Protein AF-0000000081333573 (afdb_homodimer)

Structure (mmCIF, N/CA/C/O backbone):
data_AF-0000000081333573-model_v1
#
loop_
_entity.id
_entity.type
_entity.pdbx_description
1 polymer 'TetR/AcrR family transcriptional regulator'
#
loop_
_atom_site.group_PDB
_atom_site.id
_atom_site.type_symbol
_atom_site.label_atom_id
_atom_site.label_alt_id
_atom_site.label_comp_id
_atom_site.label_asym_id
_atom_site.label_entity_id
_atom_site.label_seq_id
_atom_site.pdbx_PDB_ins_code
_atom_site.Cartn_x
_atom_site.Cartn_y
_atom_site.Cartn_z
_atom_site.occupancy
_atom_site.B_iso_or_equiv
_atom_site.auth_seq_id
_atom_site.auth_comp_id
_atom_site.auth_asym_id
_atom_site.auth_atom_id
_atom_site.pdbx_PDB_model_num
ATOM 1 N N . MET A 1 1 ? -23.359 -18.484 -0.026 1 81.81 1 MET A N 1
ATOM 2 C CA . MET A 1 1 ? -22.578 -17.906 -1.121 1 81.81 1 MET A CA 1
ATOM 3 C C . MET A 1 1 ? -21.797 -16.688 -0.644 1 81.81 1 MET A C 1
ATOM 5 O O . MET A 1 1 ? -20.609 -16.562 -0.947 1 81.81 1 MET A O 1
ATOM 9 N N . ASP A 1 2 ? -22.328 -15.938 0.287 1 87.88 2 ASP A N 1
ATOM 10 C CA . ASP A 1 2 ? -21.641 -14.758 0.802 1 87.88 2 ASP A CA 1
ATOM 11 C C . ASP A 1 2 ? -20.438 -15.156 1.664 1 87.88 2 ASP A C 1
ATOM 13 O O . ASP A 1 2 ? -19.344 -14.648 1.469 1 87.88 2 ASP A O 1
ATOM 17 N N . GLU A 1 3 ? -20.625 -16.031 2.508 1 90.38 3 GLU A N 1
ATOM 18 C CA . GLU A 1 3 ? -19.547 -16.5 3.381 1 90.38 3 GLU A CA 1
ATOM 19 C C . GLU A 1 3 ? -18.422 -17.109 2.574 1 90.38 3 GLU A C 1
ATOM 21 O O . GLU A 1 3 ? -17.234 -16.953 2.91 1 90.38 3 GLU A O 1
ATOM 26 N N . PHE A 1 4 ? -18.844 -17.859 1.562 1 92.88 4 PHE A N 1
ATOM 27 C CA . PHE A 1 4 ? -17.875 -18.453 0.667 1 92.88 4 PHE A CA 1
ATOM 28 C C . PHE A 1 4 ? -16.984 -17.391 0.033 1 92.88 4 PHE A C 1
ATOM 30 O O . PHE A 1 4 ? -15.75 -17.5 0.07 1 92.88 4 PHE A O 1
ATOM 37 N N . LEU A 1 5 ? -17.609 -16.391 -0.495 1 94.69 5 LEU A N 1
ATOM 38 C CA . LEU A 1 5 ? -16.859 -15.344 -1.195 1 94.69 5 LEU A CA 1
ATOM 39 C C . LEU A 1 5 ? -15.969 -14.57 -0.23 1 94.69 5 LEU A C 1
ATOM 41 O O . LEU A 1 5 ? -14.875 -14.148 -0.594 1 94.69 5 LEU A O 1
ATOM 45 N N . ASP A 1 6 ? -16.469 -14.422 1.024 1 93.94 6 ASP A N 1
ATOM 46 C CA . ASP A 1 6 ? -15.648 -13.758 2.041 1 93.94 6 ASP A CA 1
ATOM 47 C C . ASP A 1 6 ? -14.391 -14.57 2.348 1 93.94 6 ASP A C 1
ATOM 49 O O . ASP A 1 6 ? -13.297 -14.008 2.457 1 93.94 6 ASP A O 1
ATOM 53 N N . ASN A 1 7 ? -14.555 -15.797 2.443 1 93.94 7 ASN A N 1
ATOM 54 C CA . ASN A 1 7 ? -13.422 -16.672 2.729 1 93.94 7 ASN A CA 1
ATOM 55 C C . ASN A 1 7 ? -12.484 -16.781 1.53 1 93.94 7 ASN A C 1
ATOM 57 O O . ASN A 1 7 ? -11.266 -16.875 1.697 1 93.94 7 ASN A O 1
ATOM 61 N N . ALA A 1 8 ? -13.086 -16.844 0.354 1 95.31 8 ALA A N 1
ATOM 62 C CA . ALA A 1 8 ? -12.266 -16.844 -0.854 1 95.31 8 ALA A CA 1
ATOM 63 C C . ALA A 1 8 ? -11.414 -15.578 -0.951 1 95.31 8 ALA A C 1
ATOM 65 O O . ALA A 1 8 ? -10.242 -15.641 -1.316 1 95.31 8 ALA A O 1
ATOM 66 N N . ALA A 1 9 ? -12.031 -14.461 -0.582 1 95.19 9 ALA A N 1
ATOM 67 C CA . ALA A 1 9 ? -11.32 -13.188 -0.615 1 95.19 9 ALA A CA 1
ATOM 68 C C . ALA A 1 9 ? -10.102 -13.211 0.311 1 95.19 9 ALA A C 1
ATOM 70 O O . ALA A 1 9 ? -9.016 -12.758 -0.065 1 95.19 9 ALA A O 1
ATOM 71 N N . LYS A 1 10 ? -10.281 -13.734 1.468 1 94.06 10 LYS A N 1
ATOM 72 C CA . LYS A 1 10 ? -9.18 -13.836 2.428 1 94.06 10 LYS A CA 1
ATOM 73 C C . LYS A 1 10 ? -8.039 -14.68 1.864 1 94.06 10 LYS A C 1
ATOM 75 O O . LYS A 1 10 ? -6.867 -14.312 2.008 1 94.06 10 LYS A O 1
ATOM 80 N N . LEU A 1 11 ? -8.445 -15.742 1.238 1 94.38 11 LEU A N 1
ATOM 81 C CA . LEU A 1 11 ? -7.449 -16.641 0.66 1 94.38 11 LEU A CA 1
ATOM 82 C C . LEU A 1 11 ? -6.684 -15.945 -0.464 1 94.38 11 LEU A C 1
ATOM 84 O O . LEU A 1 11 ? -5.457 -16.047 -0.536 1 94.38 11 LEU A O 1
ATOM 88 N N . PHE A 1 12 ? -7.398 -15.266 -1.353 1 95.06 12 PHE A N 1
ATOM 89 C CA . PHE A 1 12 ? -6.766 -14.531 -2.441 1 95.06 12 PHE A CA 1
ATOM 90 C C . PHE A 1 12 ? -5.859 -13.43 -1.9 1 95.06 12 PHE A C 1
ATOM 92 O O . PHE A 1 12 ? -4.801 -13.156 -2.471 1 95.06 12 PHE A O 1
ATOM 99 N N . CYS A 1 13 ? -6.211 -12.805 -0.812 1 93.75 13 CYS A N 1
ATOM 100 C CA . CYS A 1 13 ? -5.395 -11.758 -0.205 1 93.75 13 CYS A CA 1
ATOM 101 C C . CYS A 1 13 ? -4.117 -12.336 0.39 1 93.75 13 CYS A C 1
ATOM 103 O O . CYS A 1 13 ? -3.076 -11.672 0.405 1 93.75 13 CYS A O 1
ATOM 105 N N . GLN A 1 14 ? -4.203 -13.523 0.824 1 90.38 14 GLN A N 1
ATOM 106 C CA . GLN A 1 14 ? -3.07 -14.164 1.486 1 90.38 14 GLN A CA 1
ATOM 107 C C . GLN A 1 14 ? -2.082 -14.719 0.467 1 90.38 14 GLN A C 1
ATOM 109 O O . GLN A 1 14 ? -0.867 -14.586 0.635 1 90.38 14 GLN A O 1
ATOM 114 N N . ARG A 1 15 ? -2.627 -15.234 -0.642 1 90.25 15 ARG A N 1
ATOM 115 C CA . ARG A 1 15 ? -1.761 -16.031 -1.507 1 90.25 15 ARG A CA 1
ATOM 116 C C . ARG A 1 15 ? -1.644 -15.398 -2.891 1 90.25 15 ARG A C 1
ATOM 118 O O . ARG A 1 15 ? -0.786 -15.789 -3.686 1 90.25 15 ARG A O 1
ATOM 125 N N . GLY A 1 16 ? -2.461 -14.414 -3.107 1 90.88 16 GLY A N 1
ATOM 126 C CA . GLY A 1 16 ? -2.521 -13.867 -4.453 1 90.88 16 GLY A CA 1
ATOM 127 C C . GLY A 1 16 ? -3.354 -14.711 -5.402 1 90.88 16 GLY A C 1
ATOM 128 O O . GLY A 1 16 ? -3.709 -15.844 -5.086 1 90.88 16 GLY A O 1
ATOM 129 N N . PHE A 1 17 ? -3.65 -14.188 -6.555 1 92.31 17 PHE A N 1
ATOM 130 C CA . PHE A 1 17 ? -4.477 -14.859 -7.555 1 92.31 17 PHE A CA 1
ATOM 131 C C . PHE A 1 17 ? -3.789 -16.109 -8.07 1 92.31 17 PHE A C 1
ATOM 133 O O . PHE A 1 17 ? -4.383 -17.188 -8.07 1 92.31 17 PHE A O 1
ATOM 140 N N . HIS A 1 18 ? -2.586 -16 -8.453 1 89.44 18 HIS A N 1
ATOM 141 C CA . HIS A 1 18 ? -1.873 -17.109 -9.078 1 89.44 18 HIS A CA 1
ATOM 142 C C . HIS A 1 18 ? -1.427 -18.141 -8.039 1 89.44 18 HIS A C 1
ATOM 144 O O . HIS A 1 18 ? -1.202 -19.297 -8.367 1 89.44 18 HIS A O 1
ATOM 150 N N . GLY A 1 19 ? -1.322 -17.688 -6.805 1 90.38 19 GLY A N 1
ATOM 151 C CA . GLY A 1 19 ? -0.912 -18.594 -5.738 1 90.38 19 GLY A CA 1
ATOM 152 C C . GLY A 1 19 ? -2.062 -19.391 -5.152 1 90.38 19 GLY A C 1
ATOM 153 O O . GLY A 1 19 ? -1.87 -20.172 -4.223 1 90.38 19 GLY A O 1
ATOM 154 N N . THR A 1 20 ? -3.199 -19.156 -5.699 1 93.44 20 THR A N 1
ATOM 155 C CA . THR A 1 20 ? -4.402 -19.828 -5.219 1 93.44 20 THR A CA 1
ATOM 156 C C . THR A 1 20 ? -4.984 -20.734 -6.305 1 93.44 20 THR A C 1
ATOM 158 O O . THR A 1 20 ? -5.141 -20.312 -7.453 1 93.44 20 THR A O 1
ATOM 161 N N . SER A 1 21 ? -5.254 -21.984 -5.934 1 92.94 21 SER A N 1
ATOM 162 C CA . SER A 1 21 ? -5.898 -22.906 -6.859 1 92.94 21 SER A CA 1
ATOM 163 C C . SER A 1 21 ? -7.352 -23.156 -6.469 1 92.94 21 SER A C 1
ATOM 165 O O . SER A 1 21 ? -7.781 -22.781 -5.379 1 92.94 21 SER A O 1
ATOM 167 N N . ILE A 1 22 ? -8.031 -23.766 -7.418 1 91.88 22 ILE A N 1
ATOM 168 C CA . ILE A 1 22 ? -9.422 -24.141 -7.156 1 91.88 22 ILE A CA 1
ATOM 169 C C . ILE A 1 22 ? -9.492 -25.109 -5.984 1 91.88 22 ILE A C 1
ATOM 171 O O . ILE A 1 22 ? -10.438 -25.078 -5.191 1 91.88 22 ILE A O 1
ATOM 175 N N . VAL A 1 23 ? -8.523 -26 -5.906 1 93.19 23 VAL A N 1
ATOM 176 C CA . VAL A 1 23 ? -8.461 -26.953 -4.812 1 93.19 23 VAL A CA 1
ATOM 177 C C . VAL A 1 23 ? -8.227 -26.234 -3.492 1 93.19 23 VAL A C 1
ATOM 179 O O . VAL A 1 23 ? -8.844 -26.547 -2.477 1 93.19 23 VAL A O 1
ATOM 182 N N . ASP A 1 24 ? -7.355 -25.219 -3.49 1 93.25 24 ASP A N 1
ATOM 183 C CA . ASP A 1 24 ? -7.121 -24.406 -2.309 1 93.25 24 ASP A CA 1
ATOM 184 C C . ASP A 1 24 ? -8.414 -23.734 -1.837 1 93.25 24 ASP A C 1
ATOM 186 O O . ASP A 1 24 ? -8.68 -23.672 -0.635 1 93.25 24 ASP A O 1
ATOM 190 N N . ILE A 1 25 ? -9.133 -23.141 -2.824 1 93.94 25 ILE A N 1
ATOM 191 C CA . ILE A 1 25 ? -10.391 -22.453 -2.518 1 93.94 25 ILE A CA 1
ATOM 192 C C . ILE A 1 25 ? -11.375 -23.453 -1.898 1 93.94 25 ILE A C 1
ATOM 194 O O . ILE A 1 25 ? -12.016 -23.156 -0.888 1 93.94 25 ILE A O 1
ATOM 198 N N . SER A 1 26 ? -11.422 -24.594 -2.506 1 93.75 26 SER A N 1
ATOM 199 C CA . SER A 1 26 ? -12.305 -25.641 -1.998 1 93.75 26 SER A CA 1
ATOM 200 C C . SER A 1 26 ? -11.969 -25.984 -0.551 1 93.75 26 SER A C 1
ATOM 202 O O . SER A 1 26 ? -12.852 -26.016 0.307 1 93.75 26 SER A O 1
ATOM 204 N N . ASP A 1 27 ? -10.758 -26.219 -0.248 1 91.62 27 ASP A N 1
ATOM 205 C CA . ASP A 1 27 ? -10.289 -26.625 1.075 1 91.62 27 ASP A CA 1
ATOM 206 C C . ASP A 1 27 ? -10.562 -25.531 2.107 1 91.62 27 ASP A C 1
ATOM 208 O O . ASP A 1 27 ? -10.914 -25.828 3.25 1 91.62 27 ASP A O 1
ATOM 212 N N . ALA A 1 28 ? -10.469 -24.312 1.597 1 88.25 28 ALA A N 1
ATOM 213 C CA . ALA A 1 28 ? -10.57 -23.188 2.521 1 88.25 28 ALA A CA 1
ATOM 214 C C . ALA A 1 28 ? -12.023 -22.781 2.754 1 88.25 28 ALA A C 1
ATOM 216 O O . ALA A 1 28 ? -12.336 -22.062 3.699 1 88.25 28 ALA A O 1
ATOM 217 N N . THR A 1 29 ? -12.953 -23.156 1.866 1 87.44 29 THR A N 1
ATOM 218 C CA . THR A 1 29 ? -14.32 -22.641 1.928 1 87.44 29 THR A CA 1
ATOM 219 C C . T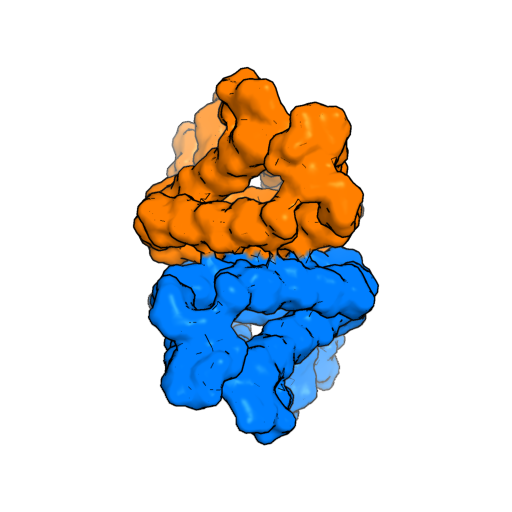HR A 1 29 ? -15.305 -23.766 2.225 1 87.44 29 THR A C 1
ATOM 221 O O . THR A 1 29 ? -16.516 -23.531 2.293 1 87.44 29 THR A O 1
ATOM 224 N N . ASN A 1 30 ? -14.875 -24.953 2.311 1 85.56 30 ASN A N 1
ATOM 225 C CA . ASN A 1 30 ? -15.688 -26.125 2.615 1 85.56 30 ASN A CA 1
ATOM 226 C C . ASN A 1 30 ? -16.703 -26.406 1.514 1 85.56 30 ASN A C 1
ATOM 228 O O . ASN A 1 30 ? -17.828 -26.812 1.795 1 85.56 30 ASN A O 1
ATOM 232 N N . LEU A 1 31 ? -16.516 -25.953 0.413 1 87.56 31 LEU A N 1
ATOM 233 C CA . LEU A 1 31 ? -17.25 -26.359 -0.782 1 87.56 31 LEU A CA 1
ATOM 234 C C . LEU A 1 31 ? -16.422 -27.328 -1.616 1 87.56 31 LEU A C 1
ATOM 236 O O . LEU A 1 31 ? -15.203 -27.172 -1.743 1 87.56 31 LEU A O 1
ATOM 240 N N . THR A 1 32 ? -17.109 -28.312 -2.072 1 88.75 32 THR A N 1
ATOM 241 C CA . THR A 1 32 ? -16.406 -29.266 -2.922 1 88.75 32 THR A CA 1
ATOM 242 C C . THR A 1 32 ? -16.047 -28.641 -4.262 1 88.75 32 THR A C 1
ATOM 244 O O . THR A 1 32 ? -16.688 -27.672 -4.691 1 88.75 32 THR A O 1
ATOM 247 N N . CYS A 1 33 ? -15.062 -29.188 -4.918 1 89 33 CYS A N 1
ATOM 248 C CA . CYS A 1 33 ? -14.68 -28.734 -6.254 1 89 33 CYS A CA 1
ATOM 249 C C . CYS A 1 33 ? -15.859 -28.828 -7.215 1 89 33 CYS A C 1
ATOM 251 O O . CYS A 1 33 ? -16.062 -27.938 -8.039 1 89 33 CYS A O 1
ATOM 253 N N . GLY A 1 34 ? -16.609 -29.844 -7.086 1 88.62 34 GLY A N 1
ATOM 254 C CA . GLY A 1 34 ? -17.797 -30.016 -7.918 1 88.62 34 GLY A CA 1
ATOM 255 C C . GLY A 1 34 ? -18.797 -28.891 -7.746 1 88.62 34 GLY A C 1
ATOM 256 O O . GLY A 1 34 ? -19.312 -28.359 -8.734 1 88.62 34 GLY A O 1
ATOM 257 N N . SER A 1 35 ? -19.078 -28.562 -6.547 1 89.5 35 SER A N 1
ATOM 258 C CA . SER A 1 35 ? -20 -27.469 -6.246 1 89.5 35 SER A CA 1
ATOM 259 C C . SER A 1 35 ? -19.469 -26.141 -6.781 1 89.5 35 SER A C 1
ATOM 261 O O . SER A 1 35 ? -20.234 -25.312 -7.262 1 89.5 35 SER A O 1
ATOM 263 N N . LEU A 1 36 ? -18.188 -25.922 -6.707 1 90.38 36 LEU A N 1
ATOM 264 C CA . LEU A 1 36 ? -17.547 -24.703 -7.188 1 90.38 36 LEU A CA 1
ATOM 265 C C . LEU A 1 36 ? -17.703 -24.562 -8.703 1 90.38 36 LEU A C 1
ATOM 267 O O . LEU A 1 36 ? -18.016 -23.484 -9.203 1 90.38 36 LEU A O 1
ATOM 271 N N . TYR A 1 37 ? -17.594 -25.672 -9.367 1 88.88 37 TYR A N 1
ATOM 272 C CA . TYR A 1 37 ? -17.656 -25.641 -10.82 1 88.88 37 TYR A CA 1
ATOM 273 C C . TYR A 1 37 ? -19.094 -25.484 -11.312 1 88.88 37 TYR A C 1
ATOM 275 O O . TYR A 1 37 ? -19.328 -25.047 -12.445 1 88.88 37 TYR A O 1
ATOM 283 N N . LYS A 1 38 ? -19.984 -25.891 -10.484 1 91.81 38 LYS A N 1
ATOM 284 C CA . LYS A 1 38 ? -21.391 -25.641 -10.805 1 91.81 38 LYS A CA 1
ATOM 285 C C . LYS A 1 38 ? -21.734 -24.156 -10.656 1 91.81 38 LYS A C 1
ATOM 287 O O . LYS A 1 38 ? -22.578 -23.641 -11.398 1 91.81 38 LYS A O 1
ATOM 292 N N . ALA A 1 39 ? -21.047 -23.562 -9.773 1 91.44 39 ALA A N 1
ATOM 293 C CA . ALA A 1 39 ? -21.391 -22.188 -9.438 1 91.44 39 ALA A CA 1
ATOM 294 C C . ALA A 1 39 ? -20.531 -21.203 -10.227 1 91.44 39 ALA A C 1
ATOM 296 O O . ALA A 1 39 ? -20.984 -20.094 -10.555 1 91.44 39 ALA A O 1
ATOM 297 N N . PHE A 1 40 ? -19.281 -21.594 -10.516 1 94.31 40 PHE A N 1
ATOM 298 C CA . PHE A 1 40 ? -18.328 -20.703 -11.188 1 94.31 40 PHE A CA 1
ATOM 299 C C . PHE A 1 40 ? -17.656 -21.422 -12.352 1 94.31 40 PHE A C 1
ATOM 301 O O . PHE A 1 40 ? -17.328 -22.594 -12.258 1 94.31 40 PHE A O 1
ATOM 308 N N . LYS A 1 41 ? -17.438 -20.625 -13.312 1 94.31 41 LYS A N 1
ATOM 309 C CA . LYS A 1 41 ? -16.828 -21.188 -14.516 1 94.31 41 LYS A CA 1
ATOM 310 C C . LYS A 1 41 ? -15.359 -21.516 -14.289 1 94.31 41 LYS A C 1
ATOM 312 O O . LYS A 1 41 ? -14.859 -22.531 -14.789 1 94.31 41 LYS A O 1
ATOM 317 N N . ASP A 1 42 ? -14.672 -20.672 -13.617 1 93.38 42 ASP A N 1
ATOM 318 C CA . ASP A 1 42 ? -13.242 -20.828 -13.359 1 93.38 42 ASP A CA 1
ATOM 319 C C . ASP A 1 42 ? -12.812 -20 -12.156 1 93.38 42 ASP A C 1
ATOM 321 O O . ASP A 1 42 ? -13.641 -19.359 -11.5 1 93.38 42 ASP A O 1
ATOM 325 N N . LYS A 1 43 ? -11.586 -20.094 -11.867 1 93.94 43 LYS A N 1
ATOM 326 C CA . LYS A 1 43 ? -11 -19.359 -10.734 1 93.94 43 LYS A CA 1
ATOM 327 C C . LYS A 1 43 ? -11.188 -17.859 -10.898 1 93.94 43 LYS A C 1
ATOM 329 O O . LYS A 1 43 ? -11.406 -17.141 -9.914 1 93.94 43 LYS A O 1
ATOM 334 N N . ARG A 1 44 ? -11.055 -17.406 -12.133 1 95.44 44 ARG A N 1
ATOM 335 C CA . ARG A 1 44 ? -11.203 -15.992 -12.438 1 95.44 44 ARG A CA 1
ATOM 336 C C . ARG A 1 44 ? -12.57 -15.477 -12.008 1 95.44 44 ARG A C 1
ATOM 338 O O . ARG A 1 44 ? -12.68 -14.391 -11.438 1 95.44 44 ARG A O 1
ATOM 345 N N . GLU A 1 45 ? -13.508 -16.141 -12.258 1 96.06 45 GLU A N 1
ATOM 346 C CA . GLU A 1 45 ? -14.859 -15.742 -11.883 1 96.06 45 GLU A CA 1
ATOM 347 C C . GLU A 1 45 ? -15.023 -15.711 -10.367 1 96.06 45 GLU A C 1
ATOM 349 O O . GLU A 1 45 ? -15.734 -14.859 -9.828 1 96.06 45 GLU A O 1
ATOM 354 N N . VAL A 1 46 ? -14.492 -16.75 -9.672 1 95.81 46 VAL A N 1
ATOM 355 C CA . VAL A 1 46 ? -14.508 -16.734 -8.211 1 95.81 46 VAL A CA 1
ATOM 356 C C . VAL A 1 46 ? -13.836 -15.461 -7.699 1 95.81 46 VAL A C 1
ATOM 358 O O . VAL A 1 46 ? -14.367 -14.781 -6.82 1 95.81 46 VAL A O 1
ATOM 361 N N . PHE A 1 47 ? -12.695 -15.141 -8.281 1 96.56 47 PHE A N 1
ATOM 362 C CA . PHE A 1 47 ? -11.93 -13.969 -7.891 1 96.56 47 PHE A CA 1
ATOM 363 C C . PHE A 1 47 ? -12.734 -12.688 -8.102 1 96.56 47 PHE A C 1
ATOM 365 O O . PHE A 1 47 ? -12.844 -11.859 -7.195 1 96.56 47 PHE A O 1
ATOM 372 N N . LEU A 1 48 ? -13.273 -12.547 -9.289 1 96.62 48 LEU A N 1
ATOM 373 C CA . LEU A 1 48 ? -14.055 -11.367 -9.633 1 96.62 48 LEU A CA 1
ATOM 374 C C . LEU A 1 48 ? -15.25 -11.211 -8.688 1 96.62 48 LEU A C 1
ATOM 376 O O . LEU A 1 48 ? -15.547 -10.102 -8.242 1 96.62 48 LEU A O 1
ATOM 380 N N . SER A 1 49 ? -15.852 -12.305 -8.391 1 96.38 49 SER A N 1
ATOM 381 C CA . SER A 1 49 ? -17 -12.273 -7.492 1 96.38 49 SER A CA 1
ATOM 382 C C . SER A 1 49 ? -16.578 -11.898 -6.074 1 96.38 49 SER A C 1
ATOM 384 O O . SER A 1 49 ? -17.281 -11.133 -5.398 1 96.38 49 SER A O 1
ATOM 386 N N . ALA A 1 50 ? -15.492 -12.469 -5.633 1 96.75 50 ALA A N 1
ATOM 387 C CA . ALA A 1 50 ? -14.961 -12.148 -4.312 1 96.75 50 ALA A CA 1
ATOM 388 C C . ALA A 1 50 ? -14.578 -10.672 -4.219 1 96.75 50 ALA A C 1
ATOM 390 O O . ALA A 1 50 ? -14.859 -10.008 -3.215 1 96.75 50 ALA A O 1
ATOM 391 N N . LEU A 1 51 ? -13.93 -10.164 -5.238 1 96.69 51 LEU A N 1
ATOM 392 C CA . LEU A 1 51 ? -13.531 -8.766 -5.316 1 96.69 51 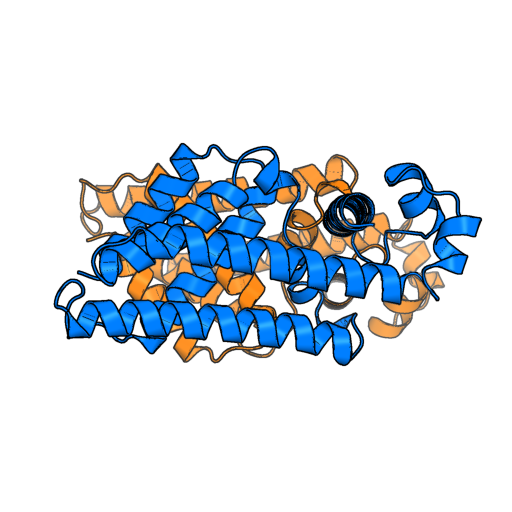LEU A CA 1
ATOM 393 C C . LEU A 1 51 ? -14.742 -7.844 -5.262 1 96.69 51 LEU A C 1
ATOM 395 O O . LEU A 1 51 ? -14.766 -6.875 -4.5 1 96.69 51 LEU A O 1
ATOM 399 N N . LYS A 1 52 ? -15.719 -8.109 -6.039 1 95.69 52 LYS A N 1
ATOM 400 C CA . LYS A 1 52 ? -16.953 -7.32 -6.062 1 95.69 52 LYS A CA 1
ATOM 401 C C . LYS A 1 52 ? -17.641 -7.344 -4.699 1 95.69 52 LYS A C 1
ATOM 403 O O . LYS A 1 52 ? -18.125 -6.312 -4.223 1 95.69 52 LYS A O 1
ATOM 408 N N . ARG A 1 53 ? -17.703 -8.484 -4.141 1 95.38 53 ARG A N 1
ATOM 409 C CA . ARG A 1 53 ? -18.359 -8.617 -2.844 1 95.38 53 ARG A CA 1
ATOM 410 C C . ARG A 1 53 ? -17.625 -7.832 -1.768 1 95.38 53 ARG A C 1
ATOM 412 O O . ARG A 1 53 ? -18.234 -7.094 -0.997 1 95.38 53 ARG A O 1
ATOM 419 N N . GLN A 1 54 ? -16.328 -8.078 -1.688 1 95.12 54 GLN A N 1
ATOM 420 C CA . GLN A 1 54 ? -15.562 -7.352 -0.684 1 95.12 54 GLN A CA 1
ATOM 421 C C . GLN A 1 54 ? -15.703 -5.84 -0.861 1 95.12 54 GLN A C 1
ATOM 423 O O . GLN A 1 54 ? -15.883 -5.109 0.116 1 95.12 54 GLN A O 1
ATOM 428 N N . SER A 1 55 ? -15.633 -5.352 -2.127 1 94.5 55 SER A N 1
ATOM 429 C CA . SER A 1 55 ? -15.773 -3.928 -2.426 1 94.5 55 SER A CA 1
ATOM 430 C C . SER A 1 55 ? -17.141 -3.404 -2.012 1 94.5 55 SER A C 1
ATOM 432 O O . SER A 1 55 ? -17.25 -2.334 -1.409 1 94.5 55 SER A O 1
ATOM 434 N N . SER A 1 56 ? -18.172 -4.145 -2.316 1 94.5 56 SER A N 1
ATOM 435 C CA . SER A 1 56 ? -19.531 -3.732 -1.997 1 94.5 56 SER A CA 1
ATOM 436 C C . SER A 1 56 ? -19.766 -3.707 -0.49 1 94.5 56 SER A C 1
ATOM 438 O O . SER A 1 56 ? -20.375 -2.77 0.035 1 94.5 56 SER A O 1
ATOM 440 N N . THR A 1 57 ? -19.328 -4.738 0.181 1 95.38 57 THR A N 1
ATOM 441 C CA . THR A 1 57 ? -19.469 -4.832 1.628 1 95.38 57 THR A CA 1
ATOM 442 C C . THR A 1 57 ? -18.734 -3.689 2.324 1 95.38 57 THR A C 1
ATOM 444 O O . THR A 1 57 ? -19.312 -3.006 3.178 1 95.38 57 THR A O 1
ATOM 447 N N . ARG A 1 58 ? -17.516 -3.463 1.933 1 95.19 58 ARG A N 1
ATOM 448 C CA . ARG A 1 58 ? -16.734 -2.391 2.529 1 95.19 58 ARG A CA 1
ATOM 449 C C . ARG A 1 58 ? -17.312 -1.024 2.188 1 95.19 58 ARG A C 1
ATOM 451 O O . ARG A 1 58 ? -17.297 -0.111 3.014 1 95.19 58 ARG A O 1
ATOM 458 N N . GLY A 1 59 ? -17.812 -0.889 0.941 1 95.94 59 GLY A N 1
ATOM 459 C CA . GLY A 1 59 ? -18.469 0.352 0.556 1 95.94 59 GLY A CA 1
ATOM 460 C C . GLY A 1 59 ? -19.672 0.679 1.412 1 95.94 59 GLY A C 1
ATOM 461 O O . GLY A 1 59 ? -19.859 1.826 1.827 1 95.94 59 GLY A O 1
ATOM 462 N N . SER A 1 60 ? -20.5 -0.311 1.677 1 96.81 60 SER A N 1
ATOM 463 C CA . SER A 1 60 ? -21.688 -0.125 2.498 1 96.81 60 SER A CA 1
ATOM 464 C C . SER A 1 60 ? -21.328 0.236 3.934 1 96.81 60 SER A C 1
ATOM 466 O O . SER A 1 60 ? -21.938 1.112 4.539 1 96.81 60 SER A O 1
ATOM 468 N N . GLN A 1 61 ? -20.359 -0.433 4.469 1 97.5 61 GLN A N 1
ATOM 469 C CA . GLN A 1 61 ? -19.891 -0.157 5.828 1 97.5 61 GLN A CA 1
ATOM 470 C C . GLN A 1 61 ? -19.297 1.246 5.934 1 97.5 61 GLN A C 1
ATOM 472 O O . GLN A 1 61 ? -19.516 1.939 6.93 1 97.5 61 GLN A O 1
ATOM 477 N N . LEU A 1 62 ? -18.547 1.634 4.895 1 98.06 62 LEU A N 1
ATOM 478 C CA . LEU A 1 62 ? -17.969 2.971 4.848 1 98.06 62 LEU A CA 1
ATOM 479 C C . LEU A 1 62 ? -19.047 4.039 4.848 1 98.06 62 LEU A C 1
ATOM 481 O O . LEU A 1 62 ? -18.953 5.027 5.582 1 98.06 62 LEU A O 1
ATOM 485 N N . ARG A 1 63 ? -20.078 3.863 4.039 1 97.56 63 ARG A N 1
ATOM 486 C CA . ARG A 1 63 ? -21.188 4.816 3.977 1 97.56 63 ARG A CA 1
ATOM 487 C C . ARG A 1 63 ? -21.859 4.953 5.332 1 97.56 63 ARG A C 1
ATOM 489 O O . ARG A 1 63 ? -22.219 6.059 5.746 1 97.56 63 ARG A O 1
ATOM 496 N N . GLN A 1 64 ? -22.016 3.857 5.988 1 98.06 64 GLN A N 1
ATOM 497 C CA . GLN A 1 64 ? -22.609 3.879 7.32 1 98.06 64 GLN A CA 1
ATOM 498 C C . GLN A 1 64 ? -21.734 4.637 8.305 1 98.06 64 GLN A C 1
ATOM 500 O O . GLN A 1 64 ? -22.219 5.434 9.109 1 98.06 64 GLN A O 1
ATOM 505 N N . ALA A 1 65 ? -20.453 4.402 8.258 1 98.06 65 ALA A N 1
ATOM 506 C CA . ALA A 1 65 ? -19.516 5.07 9.156 1 98.06 65 ALA A CA 1
ATOM 507 C C . ALA A 1 65 ? -19.531 6.582 8.945 1 98.06 65 ALA A C 1
ATOM 509 O O . ALA A 1 65 ? -19.578 7.344 9.914 1 98.06 65 ALA A O 1
ATOM 510 N N . ILE A 1 66 ? -19.547 6.988 7.699 1 98.31 66 ILE A N 1
ATOM 511 C CA . ILE A 1 66 ? -19.5 8.398 7.328 1 98.31 66 ILE A CA 1
ATOM 512 C C . ILE A 1 66 ? -20.781 9.094 7.762 1 98.31 66 ILE A C 1
ATOM 514 O O . ILE A 1 66 ? -20.766 10.258 8.172 1 98.31 66 ILE A O 1
ATOM 518 N N . SER A 1 67 ? -21.906 8.406 7.734 1 97.25 67 SER A N 1
ATOM 519 C CA . SER A 1 67 ? -23.234 8.977 7.969 1 97.25 67 SER A CA 1
ATOM 520 C C . SER A 1 67 ? -23.375 9.461 9.406 1 97.25 67 SER A C 1
ATOM 522 O O . SER A 1 67 ? -24.297 10.227 9.727 1 97.25 67 SER A O 1
ATOM 524 N N . THR A 1 68 ? -22.469 9.125 10.273 1 96.38 68 THR A N 1
ATOM 525 C CA . THR A 1 68 ? -22.547 9.508 11.68 1 96.38 68 THR A CA 1
ATOM 526 C C . THR A 1 68 ? -21.938 10.891 11.898 1 96.38 68 THR A C 1
ATOM 528 O O . THR A 1 68 ? -22.125 11.492 12.953 1 96.38 68 THR A O 1
ATOM 531 N N . GLY A 1 69 ? -21.219 11.398 10.93 1 97.5 69 GLY A N 1
ATOM 532 C CA . GLY A 1 69 ? -20.578 12.695 11.062 1 97.5 69 GLY A CA 1
ATOM 533 C C . GLY A 1 69 ? -21.531 13.859 10.906 1 97.5 69 GLY A C 1
ATOM 534 O O . GLY A 1 69 ? -22.438 13.82 10.078 1 97.5 69 GLY A O 1
ATOM 535 N N . LYS A 1 70 ? -21.266 14.898 11.688 1 97.81 70 LYS A N 1
ATOM 536 C CA . LYS A 1 70 ? -22.172 16.031 11.727 1 97.81 70 LYS A CA 1
ATOM 537 C C . LYS A 1 70 ? -21.703 17.156 10.797 1 97.81 70 LYS A C 1
ATOM 539 O O . LYS A 1 70 ? -22.422 18.125 10.57 1 97.81 70 LYS A O 1
ATOM 544 N N . CYS A 1 71 ? -20.594 17.141 10.305 1 98.44 71 CYS A N 1
ATOM 545 C CA . CYS A 1 71 ? -20.016 18.078 9.344 1 98.44 71 CYS A CA 1
ATOM 546 C C . CYS A 1 71 ? -18.984 17.375 8.461 1 98.44 71 CYS A C 1
ATOM 548 O O . CYS A 1 71 ? -18.656 16.203 8.688 1 98.44 71 CYS A O 1
ATOM 550 N N . GLY A 1 72 ? -18.484 18 7.438 1 98.5 72 GLY A N 1
ATOM 551 C CA . GLY A 1 72 ? -17.578 17.391 6.484 1 98.5 72 GLY A CA 1
ATOM 552 C C . GLY A 1 72 ? -16.312 16.844 7.129 1 98.5 72 GLY A C 1
ATOM 553 O O . GLY A 1 72 ? -15.859 15.758 6.789 1 98.5 72 GLY A O 1
ATOM 554 N N . ARG A 1 73 ? -15.781 17.625 8.031 1 98.62 73 ARG A N 1
ATOM 555 C CA . ARG A 1 73 ? -14.562 17.203 8.719 1 98.62 73 ARG A CA 1
ATOM 556 C C . ARG A 1 73 ? -14.789 15.922 9.5 1 98.62 73 ARG A C 1
ATOM 558 O O . ARG A 1 73 ? -13.961 15.008 9.461 1 98.62 73 ARG A O 1
ATOM 565 N N . GLU A 1 74 ? -15.883 15.859 10.234 1 98.56 74 GLU A N 1
ATOM 566 C CA . GLU A 1 74 ? -16.203 14.672 11.008 1 98.56 74 GLU A CA 1
ATOM 567 C C . GLU A 1 74 ? -16.484 13.477 10.102 1 98.56 74 GLU A C 1
ATOM 569 O O . GLU A 1 74 ? -16.109 12.344 10.422 1 98.56 74 GLU A O 1
ATOM 574 N N . MET A 1 75 ? -17.172 13.719 9.008 1 98.75 75 MET A N 1
ATOM 575 C CA . MET A 1 75 ? -17.422 12.656 8.039 1 98.75 75 MET A CA 1
ATOM 576 C C . MET A 1 75 ? -16.109 12.094 7.492 1 98.75 75 MET A C 1
ATOM 578 O O . MET A 1 75 ? -15.945 10.875 7.395 1 98.75 75 MET A O 1
ATOM 582 N N . LEU A 1 76 ? -15.195 12.969 7.164 1 98.81 76 LEU A N 1
ATOM 583 C CA . LEU A 1 76 ? -13.883 12.547 6.672 1 98.81 76 LEU A CA 1
ATOM 584 C C . LEU A 1 76 ? -13.133 11.758 7.738 1 98.81 76 LEU A C 1
ATOM 586 O O . LEU A 1 76 ? -12.531 10.719 7.441 1 98.81 76 LEU A O 1
ATOM 590 N N . ARG A 1 77 ? -13.164 12.25 8.938 1 98.75 77 ARG A N 1
ATOM 591 C CA . ARG A 1 77 ? -12.5 11.555 10.039 1 98.75 77 ARG A CA 1
ATOM 592 C C . ARG A 1 77 ? -13.07 10.148 10.219 1 98.75 77 ARG A C 1
ATOM 594 O O . ARG A 1 77 ? -12.32 9.195 10.438 1 98.75 77 ARG A O 1
ATOM 601 N N . GLN A 1 78 ? -14.398 10.031 10.141 1 98.75 78 GLN A N 1
ATOM 602 C CA . GLN A 1 78 ? -15.039 8.727 10.281 1 98.75 78 GLN A CA 1
ATOM 603 C C . GLN A 1 78 ? -14.625 7.781 9.156 1 98.75 78 GLN A C 1
ATOM 605 O O . GLN A 1 78 ? -14.438 6.586 9.375 1 98.75 78 GLN A O 1
ATOM 610 N N . ALA A 1 79 ? -14.5 8.328 7.98 1 98.81 79 ALA A N 1
ATOM 611 C CA . ALA A 1 79 ? -14.023 7.52 6.863 1 98.81 79 ALA A CA 1
ATOM 612 C C . ALA A 1 79 ? -12.625 6.98 7.137 1 98.81 79 ALA A C 1
ATOM 614 O O . ALA A 1 79 ? -12.367 5.781 6.98 1 98.81 79 ALA A O 1
ATOM 615 N N . LEU A 1 80 ? -11.742 7.836 7.598 1 98.81 80 LEU A N 1
ATOM 616 C CA . LEU A 1 80 ? -10.359 7.438 7.852 1 98.81 80 LEU A CA 1
ATOM 617 C C . LEU A 1 80 ? -10.289 6.449 9.016 1 98.81 80 LEU A C 1
ATOM 619 O O . LEU A 1 80 ? -9.492 5.512 8.984 1 98.81 80 LEU A O 1
ATOM 623 N N . LEU A 1 81 ? -11.094 6.652 10.008 1 98.75 81 LEU A N 1
ATOM 624 C CA . LEU A 1 81 ? -11.117 5.738 11.148 1 98.75 81 LEU A CA 1
ATOM 625 C C . LEU A 1 81 ? -11.633 4.367 10.727 1 98.75 81 LEU A C 1
ATOM 627 O O . LEU A 1 81 ? -11.18 3.344 11.25 1 98.75 81 LEU A O 1
ATOM 631 N N . PHE A 1 82 ? -12.617 4.363 9.859 1 98.69 82 PHE A N 1
ATOM 632 C CA . PHE A 1 82 ? -13.086 3.1 9.305 1 98.69 82 PHE A CA 1
ATOM 633 C C . PHE A 1 82 ? -11.938 2.324 8.664 1 98.69 82 PHE A C 1
ATOM 635 O O . PHE A 1 82 ? -11.758 1.137 8.938 1 98.69 82 PHE A O 1
ATOM 642 N N . TYR A 1 83 ? -11.102 2.965 7.84 1 98.5 83 TYR A N 1
ATOM 643 C CA . TYR A 1 83 ? -9.977 2.311 7.184 1 98.5 83 TYR A CA 1
ATOM 644 C C . TYR A 1 83 ? -8.914 1.913 8.195 1 98.5 83 TYR A C 1
ATOM 646 O O . TYR A 1 83 ? -8.25 0.881 8.039 1 98.5 83 TYR A O 1
ATOM 654 N N . ALA A 1 84 ? -8.758 2.764 9.227 1 98.69 84 ALA A N 1
ATOM 655 C CA . ALA A 1 84 ? -7.836 2.391 10.297 1 98.69 84 ALA A CA 1
ATOM 656 C C . ALA A 1 84 ? -8.273 1.091 10.969 1 98.69 84 ALA A C 1
ATOM 658 O O . ALA A 1 84 ? -7.445 0.205 11.211 1 98.69 84 ALA A O 1
ATOM 659 N N . ALA A 1 85 ? -9.539 0.974 11.188 1 98.38 85 ALA A N 1
ATOM 660 C CA . ALA A 1 85 ? -10.078 -0.193 11.875 1 98.38 85 ALA A CA 1
ATOM 661 C C . ALA A 1 85 ? -9.898 -1.458 11.047 1 98.38 85 ALA A C 1
ATOM 663 O O . ALA A 1 85 ? -9.438 -2.484 11.555 1 98.38 85 ALA A O 1
ATOM 664 N N . ILE A 1 86 ? -10.172 -1.366 9.789 1 97.44 86 ILE A N 1
ATOM 665 C CA . ILE A 1 86 ? -10.109 -2.562 8.953 1 97.44 86 ILE A CA 1
ATOM 666 C C . ILE A 1 86 ? -8.664 -2.832 8.547 1 97.44 86 ILE A C 1
ATOM 668 O O . ILE A 1 86 ? -8.375 -3.818 7.867 1 97.44 86 ILE A O 1
ATOM 672 N N . SER A 1 87 ? -7.719 -1.962 8.875 1 98.19 87 SER A N 1
ATOM 673 C CA . SER A 1 87 ? -6.293 -2.15 8.625 1 98.19 87 SER A CA 1
ATOM 674 C C . SER A 1 87 ? -5.562 -2.564 9.898 1 98.19 87 SER A C 1
ATOM 676 O O . SER A 1 87 ? -4.332 -2.502 9.961 1 98.19 87 SER A O 1
ATOM 678 N N . SER A 1 88 ? -6.281 -2.943 10.977 1 98.19 88 SER A N 1
ATOM 679 C CA . SER A 1 88 ? -5.668 -3.307 12.25 1 98.19 88 SER A CA 1
ATOM 680 C C . SER A 1 88 ? -6.047 -4.727 12.656 1 98.19 88 SER A C 1
ATOM 682 O O . SER A 1 88 ? -7.039 -5.273 12.18 1 98.19 88 SER A O 1
ATOM 684 N N . GLY A 1 89 ? -5.195 -5.312 13.461 1 96.56 89 GLY A N 1
ATOM 685 C CA . GLY A 1 89 ? -5.48 -6.633 14.008 1 96.56 89 GLY A CA 1
ATOM 686 C C . GLY A 1 89 ? -5.75 -7.672 12.938 1 96.56 89 GLY A C 1
ATOM 687 O O . GLY A 1 89 ? -5.066 -7.707 11.906 1 96.56 89 GLY A O 1
ATOM 688 N N . GLU A 1 90 ? -6.707 -8.547 13.211 1 94.94 90 GLU A N 1
ATOM 689 C CA . GLU A 1 90 ? -7.047 -9.648 12.305 1 94.94 90 GLU A CA 1
ATOM 690 C C . GLU A 1 90 ? -7.602 -9.125 10.984 1 94.94 90 GLU A C 1
ATOM 692 O O . GLU A 1 90 ? -7.293 -9.664 9.922 1 94.94 90 GLU A O 1
ATOM 697 N N . ASP A 1 91 ? -8.383 -8.102 11.102 1 94 91 ASP A N 1
ATOM 698 C CA . ASP A 1 91 ? -8.945 -7.52 9.891 1 94 91 ASP A CA 1
ATOM 699 C C . ASP A 1 91 ? -7.84 -7.008 8.969 1 94 91 ASP A C 1
ATOM 701 O O . ASP A 1 91 ? -7.918 -7.168 7.746 1 94 91 ASP A O 1
ATOM 705 N N . GLY A 1 92 ? -6.883 -6.379 9.633 1 95.88 92 GLY A N 1
ATOM 706 C CA . GLY A 1 92 ? -5.746 -5.902 8.859 1 95.88 92 GLY A CA 1
ATOM 707 C C . GLY A 1 92 ? -4.988 -7.023 8.172 1 95.88 92 GLY A C 1
ATOM 708 O O . GLY A 1 92 ? -4.621 -6.906 7 1 95.88 92 GLY A O 1
ATOM 709 N N . ARG A 1 93 ? -4.84 -8.094 8.836 1 94.75 93 ARG A N 1
ATOM 710 C CA . ARG A 1 93 ? -4.094 -9.227 8.305 1 94.75 93 ARG A CA 1
ATOM 711 C C . ARG A 1 93 ? -4.812 -9.844 7.113 1 94.75 93 ARG A C 1
ATOM 713 O O . ARG A 1 93 ? -4.172 -10.344 6.184 1 94.75 93 ARG A O 1
ATOM 720 N N . ASP A 1 94 ? -6.113 -9.789 7.121 1 93.56 94 ASP A N 1
ATOM 721 C CA . ASP A 1 94 ? -6.906 -10.344 6.031 1 93.56 94 ASP A CA 1
ATOM 722 C C . ASP A 1 94 ? -6.648 -9.586 4.727 1 93.56 94 ASP A C 1
ATOM 724 O O . ASP A 1 94 ? -6.699 -10.172 3.645 1 93.56 94 ASP A O 1
ATOM 728 N N . GLY A 1 95 ? -6.445 -8.305 4.816 1 94.12 95 GLY A N 1
ATOM 729 C CA . GLY A 1 95 ? -6.039 -7.512 3.668 1 94.12 95 GLY A CA 1
ATOM 730 C C . GLY A 1 95 ? -7.211 -7.031 2.832 1 94.12 95 GLY A C 1
ATOM 731 O O . GLY A 1 95 ? -8.359 -7.059 3.285 1 94.12 95 GLY A O 1
ATOM 732 N N . CYS A 1 96 ? -6.883 -6.559 1.706 1 95.25 96 CYS A N 1
ATOM 733 C CA . CYS A 1 96 ? -7.812 -5.941 0.765 1 95.25 96 CYS A CA 1
ATOM 734 C C . CYS A 1 96 ? -7.512 -6.383 -0.663 1 95.25 96 CYS A C 1
ATOM 736 O O . CYS A 1 96 ? -6.414 -6.148 -1.173 1 95.25 96 CYS A O 1
ATOM 738 N N . LEU A 1 97 ? -8.492 -6.848 -1.367 1 95.56 97 LEU A N 1
ATOM 739 C CA . LEU A 1 97 ? -8.258 -7.398 -2.697 1 95.56 97 LEU A CA 1
ATOM 740 C C . LEU A 1 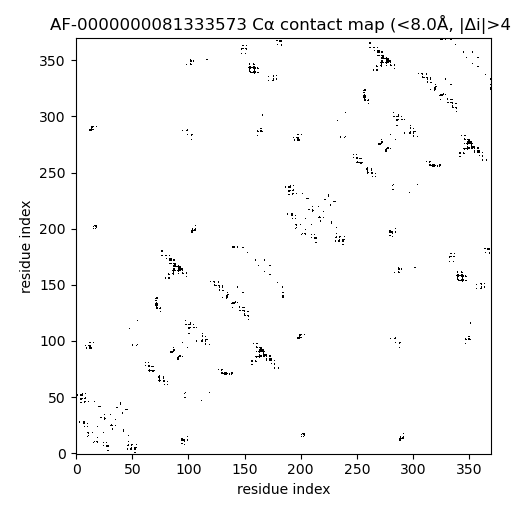97 ? -7.938 -6.289 -3.695 1 95.56 97 LEU A C 1
ATOM 742 O O . LEU A 1 97 ? -7.164 -6.496 -4.633 1 95.56 97 LEU A O 1
ATOM 746 N N . ILE A 1 98 ? -8.516 -5.129 -3.383 1 96.25 98 ILE A N 1
ATOM 747 C CA . ILE A 1 98 ? -8.219 -4.016 -4.277 1 96.25 98 ILE A CA 1
ATOM 748 C C . ILE A 1 98 ? -6.738 -3.654 -4.176 1 96.25 98 ILE A C 1
ATOM 750 O O . ILE A 1 98 ? -6.082 -3.41 -5.191 1 96.25 98 ILE A O 1
ATOM 754 N N . VAL A 1 99 ? -6.191 -3.643 -3.004 1 96.88 99 VAL A N 1
ATOM 755 C CA . VAL A 1 99 ? -4.773 -3.348 -2.824 1 96.88 99 VAL A CA 1
ATOM 756 C C . VAL A 1 99 ? -3.932 -4.441 -3.475 1 96.88 99 VAL A C 1
ATOM 758 O O . VAL A 1 99 ? -3 -4.152 -4.227 1 96.88 99 VAL A O 1
ATOM 761 N N . SER A 1 100 ? -4.297 -5.688 -3.25 1 94.38 100 SER A N 1
ATOM 762 C CA . SER A 1 100 ? -3.578 -6.816 -3.836 1 94.38 100 SER A CA 1
ATOM 763 C C . SER A 1 100 ? -3.598 -6.75 -5.359 1 94.38 100 SER A C 1
ATOM 765 O O . SER A 1 100 ? -2.588 -7.02 -6.012 1 94.38 100 SER A O 1
ATOM 767 N N . THR A 1 101 ? -4.754 -6.449 -5.891 1 95.56 101 THR A N 1
ATOM 768 C CA . THR A 1 101 ? -4.91 -6.34 -7.34 1 95.56 101 THR A CA 1
ATOM 769 C C . THR A 1 101 ? -4.098 -5.168 -7.883 1 95.56 101 THR A C 1
ATOM 771 O O . THR A 1 101 ? -3.445 -5.289 -8.922 1 95.56 101 THR A O 1
ATOM 774 N N . THR A 1 102 ? -4.102 -4.078 -7.164 1 96.88 102 THR A N 1
ATOM 775 C CA . THR A 1 102 ? -3.4 -2.881 -7.609 1 96.88 102 THR A CA 1
ATOM 776 C C . THR A 1 102 ? -1.896 -3.123 -7.66 1 96.88 102 THR A C 1
ATOM 778 O O . THR A 1 102 ? -1.229 -2.729 -8.617 1 96.88 102 THR A O 1
ATOM 781 N N . VAL A 1 103 ? -1.362 -3.791 -6.664 1 95.69 103 VAL A N 1
ATOM 782 C CA . VAL A 1 103 ? 0.077 -4.012 -6.566 1 95.69 103 VAL A CA 1
ATOM 783 C C . VAL A 1 103 ? 0.541 -4.918 -7.703 1 95.69 103 VAL A C 1
ATOM 785 O O . VAL A 1 103 ? 1.699 -4.859 -8.125 1 95.69 103 VAL A O 1
ATOM 788 N N . GLU A 1 104 ? -0.36 -5.699 -8.273 1 93.62 104 GLU A N 1
ATOM 789 C CA . GLU A 1 104 ? -0.045 -6.594 -9.383 1 93.62 104 GLU A CA 1
ATOM 790 C C . GLU A 1 104 ? -0.881 -6.262 -10.617 1 93.62 104 GLU A C 1
ATOM 792 O O . GLU A 1 104 ? -1.334 -7.16 -11.32 1 93.62 104 GLU A O 1
ATOM 797 N N . LEU A 1 105 ? -1.104 -5.02 -10.852 1 91.94 105 LEU A N 1
ATOM 798 C CA . LEU A 1 105 ? -2.023 -4.539 -11.883 1 91.94 105 LEU A CA 1
ATOM 799 C C . LEU A 1 105 ? -1.671 -5.129 -13.242 1 91.94 105 LEU A C 1
ATOM 801 O O . LEU A 1 105 ? -2.561 -5.512 -14.008 1 91.94 105 LEU A O 1
ATOM 805 N N . GLY A 1 106 ? -0.394 -5.238 -13.508 1 86.44 106 GLY A N 1
ATOM 806 C CA . GLY A 1 106 ? 0.075 -5.684 -14.812 1 86.44 106 GLY A CA 1
ATOM 807 C C . GLY A 1 106 ? -0.197 -7.152 -15.078 1 86.44 106 GLY A C 1
ATOM 808 O O . GLY A 1 106 ? -0.127 -7.605 -16.219 1 86.44 106 GLY A O 1
ATOM 809 N N . ALA A 1 107 ? -0.538 -7.898 -14.086 1 85.62 107 ALA A N 1
ATOM 810 C CA . ALA A 1 107 ? -0.737 -9.336 -14.203 1 85.62 107 ALA A CA 1
ATOM 811 C C . ALA A 1 107 ? -2.189 -9.664 -14.539 1 85.62 107 ALA A C 1
ATOM 813 O O . ALA A 1 107 ? -2.508 -10.797 -14.906 1 85.62 107 ALA A O 1
ATOM 814 N N . PHE A 1 108 ? -3.055 -8.711 -14.492 1 89.25 108 PHE A N 1
ATOM 815 C CA . PHE A 1 108 ? -4.48 -8.984 -14.625 1 89.25 108 PHE A CA 1
ATOM 816 C C . PHE A 1 108 ? -4.984 -8.57 -16 1 89.25 108 PHE A C 1
ATOM 818 O O . PHE A 1 108 ? -4.379 -7.719 -16.656 1 89.25 108 PHE A O 1
ATOM 825 N N . ASP A 1 109 ? -6.031 -9.219 -16.391 1 91.5 109 ASP A N 1
ATOM 826 C CA . ASP A 1 109 ? -6.703 -8.781 -17.609 1 91.5 109 ASP A CA 1
ATOM 827 C C . ASP A 1 109 ? -7.34 -7.406 -17.438 1 91.5 109 ASP A C 1
ATOM 829 O O . ASP A 1 109 ? -7.332 -6.852 -16.328 1 91.5 109 ASP A O 1
ATOM 833 N N . ALA A 1 110 ? -7.77 -6.941 -18.484 1 94.75 110 ALA A N 1
ATOM 834 C CA . ALA A 1 110 ? -8.234 -5.559 -18.531 1 94.75 110 ALA A CA 1
ATOM 835 C C . ALA A 1 110 ? -9.422 -5.344 -17.594 1 94.75 110 ALA A C 1
ATOM 837 O O . ALA A 1 110 ? -9.562 -4.273 -17 1 94.75 110 ALA A O 1
ATOM 838 N N . GLU A 1 111 ? -10.211 -6.293 -17.453 1 95.25 111 GLU A N 1
ATOM 839 C CA . GLU A 1 111 ? -11.406 -6.141 -16.641 1 95.25 111 GLU A CA 1
ATOM 840 C C . GLU A 1 111 ? -11.055 -6.023 -15.156 1 95.25 111 GLU A C 1
ATOM 842 O O . GLU A 1 111 ? -11.523 -5.109 -14.469 1 95.25 111 GLU A O 1
ATOM 847 N N . ILE A 1 112 ? -10.281 -6.949 -14.68 1 94.62 112 ILE A N 1
ATOM 848 C CA . ILE A 1 112 ? -9.867 -6.938 -13.281 1 94.62 112 ILE A CA 1
ATOM 849 C C . ILE A 1 112 ? -9.055 -5.68 -12.992 1 94.62 112 ILE A C 1
ATOM 851 O O . ILE A 1 112 ? -9.266 -5.016 -11.977 1 94.62 112 ILE A O 1
ATOM 855 N N . ALA A 1 113 ? -8.156 -5.363 -13.906 1 94.88 113 ALA A N 1
ATOM 856 C CA . ALA A 1 113 ? -7.359 -4.148 -13.758 1 94.88 113 ALA A CA 1
ATOM 857 C C . ALA A 1 113 ? -8.25 -2.914 -13.664 1 94.88 113 ALA A C 1
ATOM 859 O O . ALA A 1 113 ? -8.039 -2.055 -12.805 1 94.88 113 ALA A O 1
ATOM 860 N N . GLU A 1 114 ? -9.227 -2.822 -14.477 1 96.25 114 GLU A N 1
ATOM 861 C CA . GLU A 1 114 ? -10.125 -1.675 -14.492 1 96.25 114 GLU A CA 1
ATOM 862 C C . GLU A 1 114 ? -10.938 -1.593 -13.203 1 96.25 114 GLU A C 1
ATOM 864 O O . GLU A 1 114 ? -11.234 -0.499 -12.719 1 96.25 114 GLU A O 1
ATOM 869 N N . MET A 1 115 ? -11.289 -2.684 -12.648 1 94.81 115 MET A N 1
ATOM 870 C CA . MET A 1 115 ? -12.031 -2.691 -11.398 1 94.81 115 MET A CA 1
ATOM 871 C C . MET A 1 115 ? -11.211 -2.076 -10.266 1 94.81 115 MET A C 1
ATOM 873 O O . MET A 1 115 ? -11.727 -1.295 -9.469 1 94.81 115 MET A O 1
ATOM 877 N N . ALA A 1 116 ? -9.961 -2.463 -10.227 1 96.12 116 ALA A N 1
ATOM 878 C CA . ALA A 1 116 ? -9.07 -1.896 -9.211 1 96.12 116 ALA A CA 1
ATOM 879 C C . ALA A 1 116 ? -8.922 -0.389 -9.391 1 96.12 116 ALA A C 1
ATOM 881 O O . ALA A 1 116 ? -9.016 0.374 -8.43 1 96.12 116 ALA A O 1
ATOM 882 N N . LEU A 1 117 ? -8.773 0.07 -10.672 1 97.19 117 LEU A N 1
ATOM 883 C CA . LEU A 1 117 ? -8.578 1.483 -10.977 1 97.19 117 LEU A CA 1
ATOM 884 C C . LEU A 1 117 ? -9.828 2.291 -10.664 1 97.19 117 LEU A C 1
ATOM 886 O O . LEU A 1 117 ? -9.742 3.385 -10.102 1 97.19 117 LEU A O 1
ATOM 890 N N . VAL A 1 118 ? -10.945 1.764 -10.984 1 97 118 VAL A N 1
ATOM 891 C CA . VAL A 1 118 ? -12.211 2.428 -10.711 1 97 118 VAL A CA 1
ATOM 892 C C . VAL A 1 118 ? -12.43 2.541 -9.203 1 97 118 VAL A C 1
ATOM 894 O O . VAL A 1 118 ? -12.875 3.578 -8.711 1 97 118 VAL A O 1
ATOM 897 N N . SER A 1 119 ? -12.109 1.465 -8.484 1 96.94 119 SER A N 1
ATOM 898 C CA . SER A 1 119 ? -12.25 1.471 -7.031 1 96.94 119 SER A CA 1
ATOM 899 C C . SER A 1 119 ? -11.398 2.568 -6.398 1 96.94 119 SER A C 1
ATOM 901 O O . SER A 1 119 ? -11.859 3.279 -5.504 1 96.94 119 SER A O 1
ATOM 903 N N . LEU A 1 120 ? -10.156 2.752 -6.871 1 97.62 120 LEU A N 1
ATOM 904 C CA . LEU A 1 120 ? -9.273 3.799 -6.367 1 97.62 120 LEU A CA 1
ATOM 905 C C . LEU A 1 120 ? -9.828 5.18 -6.695 1 97.62 120 LEU A C 1
ATOM 907 O O . LEU A 1 120 ? -9.852 6.066 -5.84 1 97.62 120 LEU A O 1
ATOM 911 N N .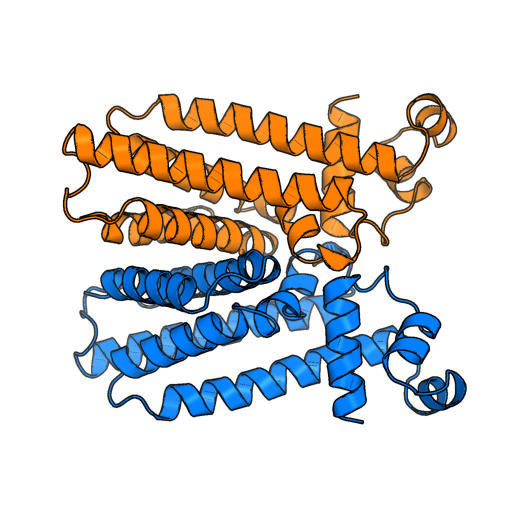 ARG A 1 121 ? -10.336 5.344 -7.879 1 97.81 121 ARG A N 1
ATOM 912 C CA . ARG A 1 121 ? -10.891 6.621 -8.312 1 97.81 121 ARG A CA 1
ATOM 913 C C . ARG A 1 121 ? -12.133 6.988 -7.508 1 97.81 121 ARG A C 1
ATOM 915 O O . ARG A 1 121 ? -12.305 8.141 -7.117 1 97.81 121 ARG A O 1
ATOM 922 N N . ASP A 1 122 ? -12.945 5.988 -7.34 1 97.5 122 ASP A N 1
ATOM 923 C CA . ASP A 1 122 ? -14.172 6.223 -6.578 1 97.5 122 ASP A CA 1
ATOM 924 C C . ASP A 1 122 ? -13.852 6.621 -5.141 1 97.5 122 ASP A C 1
ATOM 926 O O . ASP A 1 122 ? -14.516 7.488 -4.57 1 97.5 122 ASP A O 1
ATOM 930 N N . ARG A 1 123 ? -12.898 6.012 -4.531 1 97.94 123 ARG A N 1
ATOM 931 C CA . ARG A 1 123 ? -12.492 6.34 -3.168 1 97.94 123 ARG A CA 1
ATOM 932 C C . ARG A 1 123 ? -11.922 7.754 -3.096 1 97.94 123 ARG A C 1
ATOM 934 O O . ARG A 1 123 ? -12.242 8.508 -2.178 1 97.94 123 ARG A O 1
ATOM 941 N N . GLU A 1 124 ? -11.102 8.031 -4.066 1 98.5 124 GLU A N 1
ATOM 942 C CA . GLU A 1 124 ? -10.539 9.383 -4.121 1 98.5 124 GLU A CA 1
ATOM 943 C C . GLU A 1 124 ? -11.633 10.43 -4.285 1 98.5 124 GLU A C 1
ATOM 945 O O . GLU A 1 124 ? -11.602 11.469 -3.623 1 98.5 124 GLU A O 1
ATOM 950 N N . ALA A 1 125 ? -12.578 10.164 -5.168 1 98.62 125 ALA A N 1
ATOM 951 C CA . ALA A 1 125 ? -13.688 11.078 -5.414 1 98.62 125 ALA A CA 1
ATOM 952 C C . ALA A 1 125 ? -14.531 11.266 -4.16 1 98.62 125 ALA A C 1
ATOM 954 O O . ALA A 1 125 ? -14.977 12.375 -3.861 1 98.62 125 ALA A O 1
ATOM 955 N N . LEU A 1 126 ? -14.781 10.195 -3.484 1 98.5 126 LEU A N 1
ATOM 956 C CA . LEU A 1 126 ? -15.531 10.273 -2.238 1 98.5 126 LEU A CA 1
ATOM 957 C C . LEU A 1 126 ? -14.805 11.141 -1.217 1 98.5 126 LEU A C 1
ATOM 959 O O . LEU A 1 126 ? -15.422 12.008 -0.583 1 98.5 126 LEU A O 1
ATOM 963 N N . LEU A 1 127 ? -13.523 10.922 -1.032 1 98.75 127 LEU A N 1
ATOM 964 C CA . LEU A 1 127 ? -12.734 11.703 -0.089 1 98.75 127 LEU A CA 1
ATOM 965 C C . LEU A 1 127 ? -12.758 13.188 -0.458 1 98.75 127 LEU A C 1
ATOM 967 O O . LEU A 1 127 ? -12.914 14.047 0.413 1 98.75 127 LEU A O 1
ATOM 971 N N . GLN A 1 128 ? -12.602 13.422 -1.779 1 98.88 128 GLN A N 1
ATOM 972 C CA . GLN A 1 128 ? -12.648 14.805 -2.229 1 98.88 128 GLN A CA 1
ATOM 973 C C . GLN A 1 128 ? -14.008 15.438 -1.927 1 98.88 128 GLN A C 1
ATOM 975 O O . GLN A 1 128 ? -14.078 16.594 -1.513 1 98.88 128 GLN A O 1
ATOM 980 N N . ARG A 1 129 ? -15.055 14.711 -2.166 1 98.69 129 ARG A N 1
ATOM 981 C CA . ARG A 1 129 ? -16.391 15.203 -1.884 1 98.69 129 ARG A CA 1
ATOM 982 C C . ARG A 1 129 ? -16.562 15.523 -0.403 1 98.69 129 ARG A C 1
ATOM 984 O O . ARG A 1 129 ? -17.172 16.531 -0.047 1 98.69 129 ARG A O 1
ATOM 991 N N . LEU A 1 130 ? -16.078 14.68 0.466 1 98.75 130 LEU A N 1
ATOM 992 C CA . LEU A 1 130 ? -16.172 14.922 1.902 1 98.75 130 LEU A CA 1
ATOM 993 C C . LEU A 1 130 ? -15.391 16.172 2.293 1 98.75 130 LEU A C 1
ATOM 995 O O . LEU A 1 130 ? -15.852 16.953 3.137 1 98.75 130 LEU A O 1
ATOM 999 N N . ILE A 1 131 ? -14.195 16.375 1.686 1 98.81 131 ILE A N 1
ATOM 1000 C CA . ILE A 1 131 ? -13.391 17.562 1.956 1 98.81 131 ILE A CA 1
ATOM 1001 C C . ILE A 1 131 ? -14.117 18.797 1.457 1 98.81 131 ILE A C 1
ATOM 1003 O O . ILE A 1 131 ? -14.164 19.812 2.15 1 98.81 131 ILE A O 1
ATOM 1007 N N . ASP A 1 132 ? -14.734 18.703 0.291 1 98.81 132 ASP A N 1
ATOM 1008 C CA . ASP A 1 132 ? -15.508 19.812 -0.252 1 98.81 132 ASP A CA 1
ATOM 1009 C C . ASP A 1 132 ? -16.672 20.172 0.667 1 98.81 132 ASP A C 1
ATOM 1011 O O . ASP A 1 132 ? -16.969 21.359 0.875 1 98.81 132 ASP A O 1
ATOM 1015 N N . VAL A 1 133 ? -17.391 19.203 1.158 1 98.62 133 VAL A N 1
ATOM 1016 C CA . VAL A 1 133 ? -18.469 19.422 2.123 1 98.62 133 VAL A CA 1
ATOM 1017 C C . VAL A 1 133 ? -17.906 20.156 3.344 1 98.62 133 VAL A C 1
ATOM 1019 O O . VAL A 1 133 ? -18.531 21.109 3.838 1 98.62 133 VAL A O 1
ATOM 1022 N N . GLY A 1 134 ? -16.734 19.688 3.848 1 98.69 134 GLY A N 1
ATOM 1023 C CA . GLY A 1 134 ? -16.109 20.344 4.988 1 98.69 134 GLY A CA 1
ATOM 1024 C C . GLY A 1 134 ? -15.75 21.797 4.723 1 98.69 134 GLY A C 1
ATOM 1025 O O . GLY A 1 134 ? -15.906 22.641 5.594 1 98.69 134 GLY A O 1
ATOM 1026 N N . ILE A 1 135 ? -15.234 22.094 3.535 1 98.56 135 ILE A N 1
ATOM 1027 C CA . ILE A 1 135 ? -14.922 23.469 3.154 1 98.56 135 ILE A CA 1
ATOM 1028 C C . ILE A 1 135 ? -16.203 24.297 3.109 1 98.56 135 ILE A C 1
ATOM 1030 O O . ILE A 1 135 ? -16.25 25.406 3.658 1 98.56 135 ILE A O 1
ATOM 1034 N N . SER A 1 136 ? -17.234 23.766 2.518 1 98.44 136 SER A N 1
ATOM 1035 C CA . SER A 1 136 ? -18.516 24.453 2.357 1 98.44 136 SER A CA 1
ATOM 1036 C C . SER A 1 136 ? -19.156 24.75 3.709 1 98.44 136 SER A C 1
ATOM 1038 O O . SER A 1 136 ? -19.734 25.812 3.906 1 98.44 136 SER A O 1
ATOM 1040 N N . ASP A 1 137 ? -19.094 23.844 4.684 1 98.25 137 ASP A N 1
ATOM 1041 C CA . ASP A 1 137 ? -19.781 24.016 5.961 1 98.25 137 ASP A CA 1
ATOM 1042 C C . ASP A 1 137 ? -18.859 24.703 6.98 1 98.25 137 ASP A C 1
ATOM 1044 O O . ASP A 1 137 ? -19.25 24.891 8.141 1 98.25 137 ASP A O 1
ATOM 1048 N N . GLY A 1 138 ? -17.578 24.922 6.578 1 98.25 138 GLY A N 1
ATOM 1049 C CA . GLY A 1 138 ? -16.656 25.703 7.383 1 98.25 138 GLY A CA 1
ATOM 1050 C C . GLY A 1 138 ? -15.836 24.859 8.336 1 98.25 138 GLY A C 1
ATOM 1051 O O . GLY A 1 138 ? -14.977 25.391 9.055 1 98.25 138 GLY A O 1
ATOM 1052 N N . SER A 1 139 ? -16 23.5 8.336 1 98.31 139 SER A N 1
ATOM 1053 C CA . SER A 1 139 ? -15.297 22.625 9.266 1 98.31 139 SER A CA 1
ATOM 1054 C C . SER A 1 139 ? -13.891 22.328 8.766 1 98.31 139 SER A C 1
ATOM 1056 O O . SER A 1 139 ? -13.055 21.812 9.523 1 98.31 139 SER A O 1
ATOM 1058 N N . ILE A 1 140 ? -13.602 22.578 7.508 1 98.38 140 ILE A N 1
ATOM 1059 C CA . ILE A 1 140 ? -12.281 22.5 6.91 1 98.38 140 ILE A CA 1
ATOM 1060 C C . ILE A 1 140 ? -11.906 23.844 6.301 1 98.38 140 ILE A C 1
ATOM 1062 O O . ILE A 1 140 ? -12.758 24.531 5.719 1 98.38 140 ILE A O 1
ATOM 1066 N N . ALA A 1 141 ? -10.664 24.219 6.492 1 97.88 141 ALA A N 1
ATOM 1067 C CA . ALA A 1 141 ? -10.195 25.531 6.031 1 97.88 141 ALA A CA 1
ATOM 1068 C C . ALA A 1 141 ? -10.438 25.703 4.531 1 97.88 141 ALA A C 1
ATOM 1070 O O . ALA A 1 141 ? -10.188 24.781 3.752 1 97.88 141 ALA A O 1
ATOM 1071 N N . ALA A 1 142 ? -10.82 26.859 4.074 1 97.44 142 ALA A N 1
ATOM 1072 C CA . ALA A 1 142 ? -11.141 27.156 2.682 1 97.44 142 ALA A CA 1
ATOM 1073 C C . ALA A 1 142 ? -9.883 27.141 1.817 1 97.44 142 ALA A C 1
ATOM 1075 O O . ALA A 1 142 ? -9.961 27.047 0.591 1 97.44 142 ALA A O 1
ATOM 1076 N N . THR A 1 143 ? -8.758 27.219 2.404 1 96.75 143 THR A N 1
ATOM 1077 C CA . THR A 1 143 ? -7.488 27.297 1.688 1 96.75 143 THR A CA 1
ATOM 1078 C C . THR A 1 143 ? -7.012 25.906 1.291 1 96.75 143 THR A C 1
ATOM 1080 O O . THR A 1 143 ? -6.074 25.766 0.501 1 96.75 143 THR A O 1
ATOM 1083 N N . VAL A 1 144 ? -7.719 24.906 1.837 1 97.44 144 VAL A N 1
ATOM 1084 C CA . VAL A 1 144 ? -7.32 23.531 1.542 1 97.44 144 VAL A CA 1
ATOM 1085 C C . VAL A 1 144 ? -7.641 23.203 0.086 1 97.44 144 VAL A C 1
ATOM 1087 O O . VAL A 1 144 ? -8.75 23.469 -0.389 1 97.44 144 VAL A O 1
ATOM 1090 N N . ASN A 1 145 ? -6.598 22.703 -0.639 1 97.81 145 ASN A N 1
ATOM 1091 C CA . ASN A 1 145 ? -6.836 22.125 -1.962 1 97.81 145 ASN A CA 1
ATOM 1092 C C . ASN A 1 145 ? -7.477 20.75 -1.871 1 97.81 145 ASN A C 1
ATOM 1094 O O . ASN A 1 145 ? -6.805 19.766 -1.549 1 97.81 145 ASN A O 1
ATOM 1098 N N . SER A 1 146 ? -8.781 20.672 -2.213 1 98.31 146 SER A N 1
ATOM 1099 C CA . SER A 1 146 ? -9.578 19.469 -1.981 1 98.31 146 SER A CA 1
ATOM 1100 C C . SER A 1 146 ? -9.023 18.281 -2.77 1 98.31 146 SER A C 1
ATOM 1102 O O . SER A 1 146 ? -8.961 17.172 -2.258 1 98.31 146 SER A O 1
ATOM 1104 N N . ALA A 1 147 ? -8.602 18.531 -3.994 1 98.25 147 ALA A N 1
ATOM 1105 C CA . ALA A 1 147 ? -8.07 17.469 -4.84 1 98.25 147 ALA A CA 1
ATOM 1106 C C . ALA A 1 147 ? -6.766 16.906 -4.277 1 98.25 147 ALA A C 1
ATOM 1108 O O . ALA A 1 147 ? -6.574 15.695 -4.203 1 98.25 147 ALA A O 1
ATOM 1109 N N . ALA A 1 148 ? -5.883 17.797 -3.865 1 98.12 148 ALA A N 1
ATOM 1110 C CA . ALA A 1 148 ? -4.598 17.391 -3.303 1 98.12 148 ALA A CA 1
ATOM 1111 C C . ALA A 1 148 ? -4.785 16.656 -1.979 1 98.12 148 ALA A C 1
ATOM 1113 O O . ALA A 1 148 ? -4.125 15.648 -1.728 1 98.12 148 ALA A O 1
ATOM 1114 N N . ALA A 1 149 ? -5.684 17.172 -1.215 1 98.56 149 ALA A N 1
ATOM 1115 C CA . ALA A 1 149 ? -5.949 16.547 0.079 1 98.56 149 ALA A CA 1
ATOM 1116 C C . ALA A 1 149 ? -6.559 15.164 -0.097 1 98.56 149 ALA A C 1
ATOM 1118 O O . ALA A 1 149 ? -6.23 14.234 0.649 1 98.56 149 ALA A O 1
ATOM 1119 N N . ALA A 1 150 ? -7.457 15.016 -1.053 1 98.75 150 ALA A N 1
ATOM 1120 C CA . ALA A 1 150 ? -8.086 13.727 -1.319 1 98.75 150 ALA A CA 1
ATOM 1121 C C . ALA A 1 150 ? -7.047 12.695 -1.761 1 98.75 150 ALA A C 1
ATOM 1123 O O . ALA A 1 150 ? -7.07 11.547 -1.308 1 98.75 150 ALA A O 1
ATOM 1124 N N . LYS A 1 151 ? -6.148 13.109 -2.643 1 98.56 151 LYS A N 1
ATOM 1125 C CA . LYS A 1 151 ? -5.082 12.219 -3.096 1 98.56 151 LYS A CA 1
ATOM 1126 C C . LYS A 1 151 ? -4.172 11.82 -1.939 1 98.56 151 LYS A C 1
ATOM 1128 O O . LYS A 1 151 ? -3.773 10.656 -1.83 1 98.56 151 LYS A O 1
ATOM 1133 N N . PHE A 1 152 ? -3.893 12.781 -1.128 1 98.69 152 PHE A N 1
ATOM 1134 C CA . PHE A 1 152 ? -3.098 12.555 0.072 1 98.69 152 PHE A CA 1
ATOM 1135 C C . PHE A 1 152 ? -3.764 11.516 0.975 1 98.69 152 PHE A C 1
ATOM 1137 O O . PHE A 1 152 ? -3.119 10.562 1.415 1 98.69 152 PHE A O 1
ATOM 1144 N N . MET A 1 153 ? -5.047 11.648 1.213 1 98.81 153 MET A N 1
ATOM 1145 C CA . MET A 1 153 ? -5.785 10.727 2.072 1 98.81 153 MET A CA 1
ATOM 1146 C C . MET A 1 153 ? -5.871 9.344 1.438 1 98.81 153 MET A C 1
ATOM 1148 O O . MET A 1 153 ? -5.805 8.328 2.137 1 98.81 153 MET A O 1
ATOM 1152 N N . LEU A 1 154 ? -6.059 9.32 0.175 1 98.75 154 LEU A N 1
ATOM 1153 C CA . LEU A 1 154 ? -6.086 8.047 -0.528 1 98.75 154 LEU A CA 1
ATOM 1154 C C . LEU A 1 154 ? -4.77 7.293 -0.345 1 98.75 154 LEU A C 1
ATOM 1156 O O . LEU A 1 154 ? -4.77 6.09 -0.079 1 98.75 154 LEU A O 1
ATOM 1160 N N . CYS A 1 155 ? -3.617 7.984 -0.503 1 98.75 155 CYS A N 1
ATOM 1161 C CA . CYS A 1 155 ? -2.314 7.371 -0.28 1 98.75 155 CYS A CA 1
ATOM 1162 C C . CYS A 1 155 ? -2.201 6.828 1.14 1 98.75 155 CYS A C 1
ATOM 1164 O O . CYS A 1 155 ? -1.759 5.695 1.344 1 98.75 155 CYS A O 1
ATOM 1166 N N . LEU A 1 156 ? -2.676 7.605 2.045 1 98.69 156 LEU A N 1
ATOM 1167 C CA . LEU A 1 156 ? -2.598 7.172 3.436 1 98.69 156 LEU A CA 1
ATOM 1168 C C . LEU A 1 156 ? -3.404 5.898 3.652 1 98.69 156 LEU A C 1
ATOM 1170 O O . LEU A 1 156 ? -2.928 4.957 4.293 1 98.69 156 LEU A O 1
ATOM 1174 N N . ILE A 1 157 ? -4.578 5.867 3.104 1 98.62 157 ILE A N 1
ATOM 1175 C CA . ILE A 1 157 ? -5.469 4.723 3.268 1 98.62 157 ILE A CA 1
ATOM 1176 C C . ILE A 1 157 ? -4.82 3.479 2.666 1 98.62 157 ILE A C 1
ATOM 1178 O O . ILE A 1 157 ? -4.855 2.402 3.266 1 98.62 157 ILE A O 1
ATOM 1182 N N . GLN A 1 158 ? -4.258 3.619 1.521 1 98.38 158 GLN A N 1
ATOM 1183 C CA . GLN A 1 158 ? -3.57 2.479 0.924 1 98.38 158 GLN A CA 1
ATOM 1184 C C . GLN A 1 158 ? -2.412 2.016 1.802 1 98.38 158 GLN A C 1
ATOM 1186 O O . GLN A 1 158 ? -2.186 0.813 1.955 1 98.38 158 GLN A O 1
ATOM 1191 N N . GLY A 1 159 ? -1.696 2.994 2.332 1 98.62 159 GLY A N 1
ATOM 1192 C CA . GLY A 1 159 ? -0.609 2.662 3.238 1 98.62 159 GLY A CA 1
ATOM 1193 C C . GLY A 1 159 ? -1.073 1.942 4.492 1 98.62 159 GLY A C 1
ATOM 1194 O O . GLY A 1 159 ? -0.413 1.013 4.961 1 98.62 159 GLY A O 1
ATOM 1195 N N . LEU A 1 160 ? -2.205 2.389 5.059 1 98.69 160 LEU A N 1
ATOM 1196 C CA . LEU A 1 160 ? -2.799 1.702 6.199 1 98.69 160 LEU A CA 1
ATOM 1197 C C . LEU A 1 160 ? -3.088 0.243 5.867 1 98.69 160 LEU A C 1
ATOM 1199 O O . LEU A 1 160 ? -2.814 -0.649 6.672 1 98.69 160 LEU A O 1
ATOM 1203 N N . ARG A 1 161 ? -3.586 0.022 4.668 1 97.94 161 ARG A N 1
ATOM 1204 C CA . ARG A 1 161 ? -3.947 -1.334 4.266 1 97.94 161 ARG A CA 1
ATOM 1205 C C . ARG A 1 161 ? -2.709 -2.209 4.113 1 97.94 161 ARG A C 1
ATOM 1207 O O . ARG A 1 161 ? -2.717 -3.379 4.504 1 97.94 161 ARG A O 1
ATOM 1214 N N . VAL A 1 162 ? -1.622 -1.681 3.57 1 98.25 162 VAL A N 1
ATOM 1215 C CA . VAL A 1 162 ? -0.38 -2.43 3.418 1 98.25 162 VAL A CA 1
ATOM 1216 C C . VAL A 1 162 ? 0.196 -2.762 4.793 1 98.25 162 VAL A C 1
ATOM 1218 O O . VAL A 1 162 ? 0.478 -3.924 5.094 1 98.25 162 VAL A O 1
ATOM 1221 N N . ILE A 1 163 ? 0.325 -1.731 5.629 1 98.5 163 ILE A N 1
ATOM 1222 C CA . ILE A 1 163 ? 0.88 -1.926 6.965 1 98.5 163 ILE A CA 1
ATOM 1223 C C . ILE A 1 163 ? -0.056 -2.807 7.789 1 98.5 163 ILE A C 1
ATOM 1225 O O . ILE A 1 163 ? 0.392 -3.545 8.672 1 98.5 163 ILE A O 1
ATOM 1229 N N . GLY A 1 164 ? -1.336 -2.746 7.488 1 98.06 164 GLY A N 1
ATOM 1230 C CA . GLY A 1 164 ? -2.328 -3.572 8.156 1 98.06 164 GLY A CA 1
ATOM 1231 C C . GLY A 1 164 ? -2.006 -5.055 8.102 1 98.06 164 GLY A C 1
ATOM 1232 O O . GLY A 1 164 ? -2.342 -5.801 9.023 1 98.06 164 GLY A O 1
ATOM 1233 N N . LYS A 1 165 ? -1.307 -5.496 7.074 1 97.31 165 LYS A N 1
ATOM 1234 C CA . LYS A 1 165 ? -0.936 -6.898 6.898 1 97.31 165 LYS A CA 1
ATOM 1235 C C . LYS A 1 165 ? -0.026 -7.371 8.031 1 97.31 165 LYS A C 1
ATOM 1237 O O . LYS A 1 165 ? 0.119 -8.57 8.258 1 97.31 165 LYS A O 1
ATOM 1242 N N . THR A 1 166 ? 0.558 -6.434 8.688 1 97.25 166 THR A N 1
ATOM 1243 C CA . THR A 1 166 ? 1.448 -6.773 9.789 1 97.25 166 THR A CA 1
ATOM 1244 C C . THR A 1 166 ? 0.69 -6.777 11.117 1 97.25 166 THR A C 1
ATOM 1246 O O . THR A 1 166 ? 1.291 -6.934 12.18 1 97.25 166 THR A O 1
ATOM 1249 N N . SER A 1 167 ? -0.625 -6.508 11.133 1 96.5 167 SER A N 1
ATOM 1250 C CA . SER A 1 167 ? -1.551 -6.574 12.258 1 96.5 167 SER A CA 1
ATOM 1251 C C . SER A 1 167 ? -1.198 -5.543 13.32 1 96.5 167 SER A C 1
ATOM 1253 O O . SER A 1 167 ? -1.085 -5.879 14.508 1 96.5 167 SER A O 1
ATOM 1255 N N . PRO A 1 168 ? -1.064 -4.316 12.875 1 97.44 168 PRO A N 1
ATOM 1256 C CA . PRO A 1 168 ? -0.786 -3.295 13.891 1 97.44 168 PRO A CA 1
ATOM 1257 C C . PRO A 1 168 ? -1.942 -3.102 14.867 1 97.44 168 PRO A C 1
ATOM 1259 O O . PRO A 1 168 ? -3.064 -3.533 14.594 1 97.44 168 PRO A O 1
ATOM 1262 N N . ASP A 1 169 ? -1.608 -2.414 16.016 1 97.75 169 ASP A N 1
ATOM 1263 C CA . ASP A 1 169 ? -2.646 -2.041 16.969 1 97.75 169 ASP A CA 1
ATOM 1264 C C . ASP A 1 169 ? -3.543 -0.942 16.406 1 97.75 169 ASP A C 1
ATOM 1266 O O . ASP A 1 169 ? -3.061 -0.014 15.75 1 97.75 169 ASP A O 1
ATOM 1270 N N . LEU A 1 170 ? -4.84 -1.142 16.734 1 98.19 170 LEU A N 1
ATOM 1271 C CA . LEU A 1 170 ? -5.812 -0.15 16.281 1 98.19 170 LEU A CA 1
ATOM 1272 C C . LEU A 1 170 ? -5.422 1.247 16.75 1 98.19 170 LEU A C 1
ATOM 1274 O O . LEU A 1 170 ? -5.566 2.221 16 1 98.19 170 LEU A O 1
ATOM 1278 N N . SER A 1 171 ? -4.93 1.368 17.953 1 98.19 171 SER A N 1
ATOM 1279 C CA . SER A 1 171 ? -4.57 2.664 18.516 1 98.19 171 SER A CA 1
ATOM 1280 C C . SER A 1 171 ? -3.494 3.354 17.672 1 98.19 171 SER A C 1
ATOM 1282 O O . SER A 1 171 ? -3.525 4.574 17.5 1 98.19 171 SER A O 1
ATOM 1284 N N . ASP A 1 172 ? -2.527 2.604 17.156 1 97.19 172 ASP A N 1
ATOM 1285 C CA . ASP A 1 172 ? -1.478 3.15 16.297 1 97.19 172 ASP A CA 1
ATOM 1286 C C . ASP A 1 172 ? -2.059 3.697 15 1 97.19 172 ASP A C 1
ATOM 1288 O O . ASP A 1 172 ? -1.666 4.773 14.547 1 97.19 172 ASP A O 1
ATOM 1292 N N . MET A 1 173 ? -3.016 2.955 14.469 1 98.25 173 MET A N 1
ATOM 1293 C CA . MET A 1 173 ? -3.617 3.357 13.203 1 98.25 173 MET A CA 1
ATOM 1294 C C . MET A 1 173 ? -4.48 4.602 13.383 1 98.25 173 MET A C 1
ATOM 1296 O O . MET A 1 173 ? -4.508 5.473 12.508 1 98.25 173 MET A O 1
ATOM 1300 N N . GLU A 1 174 ? -5.121 4.645 14.516 1 98.62 174 GLU A N 1
ATOM 1301 C CA . GLU A 1 174 ? -5.941 5.816 14.805 1 98.62 174 GLU A CA 1
ATOM 1302 C C . GLU A 1 174 ? -5.074 7.059 15 1 98.62 174 GLU A C 1
ATOM 1304 O O . GLU A 1 174 ? -5.48 8.172 14.648 1 98.62 174 GLU A O 1
ATOM 1309 N N . THR A 1 175 ? -3.906 6.859 15.594 1 98.25 175 THR A N 1
ATOM 1310 C CA . THR A 1 175 ? -2.969 7.961 15.758 1 98.25 175 THR A CA 1
ATOM 1311 C C . THR A 1 175 ? -2.541 8.508 14.398 1 98.25 175 THR A C 1
ATOM 1313 O O . THR A 1 175 ? -2.398 9.719 14.227 1 98.25 175 THR A O 1
ATOM 1316 N N . THR A 1 176 ? -2.355 7.648 13.391 1 98.31 176 THR A N 1
ATOM 1317 C CA . THR A 1 176 ? -2.025 8.062 12.031 1 98.31 176 THR A CA 1
ATOM 1318 C C . THR A 1 176 ? -3.148 8.906 11.438 1 98.31 176 THR A C 1
ATOM 1320 O O . THR A 1 176 ? -2.891 9.914 10.773 1 98.31 176 THR A O 1
ATOM 1323 N N . VAL A 1 177 ? -4.371 8.492 11.727 1 98.5 177 VAL A N 1
ATOM 1324 C CA . VAL A 1 177 ? -5.531 9.242 11.266 1 98.5 177 VAL A CA 1
ATOM 1325 C C . VAL A 1 177 ? -5.52 10.641 11.883 1 98.5 177 VAL A C 1
ATOM 1327 O O . VAL A 1 177 ? -5.789 11.633 11.195 1 98.5 177 VAL A O 1
ATOM 1330 N N . GLY A 1 178 ? -5.246 10.703 13.195 1 98 178 GLY A N 1
ATOM 1331 C CA . GLY A 1 178 ? -5.168 11.984 13.867 1 98 178 GLY A CA 1
ATOM 1332 C C . GLY A 1 178 ? -4.168 12.93 13.227 1 98 178 GLY A C 1
ATOM 1333 O O . GLY A 1 178 ? -4.445 14.125 13.078 1 98 178 GLY A O 1
ATOM 1334 N N . LEU A 1 179 ? -3.021 12.438 12.812 1 97.88 179 LEU A N 1
ATOM 1335 C CA . LEU A 1 179 ? -1.99 13.25 12.18 1 97.88 179 LEU A CA 1
ATOM 1336 C C . LEU A 1 179 ? -2.445 13.727 10.805 1 97.88 179 LEU A C 1
ATOM 1338 O O . LEU A 1 179 ? -2.209 14.883 10.43 1 97.88 179 LEU A O 1
ATOM 1342 N N . ALA A 1 180 ? -3.119 12.875 10.039 1 98.19 180 ALA A N 1
ATOM 1343 C CA . ALA A 1 180 ? -3.633 13.25 8.727 1 98.19 180 ALA A CA 1
ATOM 1344 C C . ALA A 1 180 ? -4.641 14.391 8.844 1 98.19 180 ALA A C 1
ATOM 1346 O O . ALA A 1 180 ? -4.633 15.312 8.023 1 98.19 180 ALA A O 1
ATOM 1347 N N . MET A 1 181 ? -5.445 14.328 9.883 1 97.81 181 MET A N 1
ATOM 1348 C CA . MET A 1 181 ? -6.504 15.312 10.07 1 97.81 181 MET A CA 1
ATOM 1349 C C . MET A 1 181 ? -5.914 16.688 10.352 1 97.81 181 MET A C 1
ATOM 1351 O O . MET A 1 181 ? -6.543 17.719 10.062 1 97.81 181 MET A O 1
ATOM 1355 N N . LYS A 1 182 ? -4.699 16.703 10.805 1 95.56 182 LYS A N 1
ATOM 1356 C CA . LYS A 1 182 ? -4.043 17.984 11.117 1 95.56 182 LYS A CA 1
ATOM 1357 C C . LYS A 1 182 ? -3.742 18.766 9.844 1 95.56 182 LYS A C 1
ATOM 1359 O O . LYS A 1 182 ? -3.566 19.984 9.883 1 95.56 182 LYS A O 1
ATOM 1364 N N . THR A 1 183 ? -3.676 18.109 8.695 1 95.94 183 THR A N 1
ATOM 1365 C CA . THR A 1 183 ? -3.318 18.75 7.441 1 95.94 183 THR A CA 1
ATOM 1366 C C . THR A 1 183 ? -4.496 19.562 6.898 1 95.94 183 THR A C 1
ATOM 1368 O O . THR A 1 183 ? -4.344 20.312 5.934 1 95.94 183 THR A O 1
ATOM 1371 N N . LEU A 1 184 ? -5.664 19.406 7.508 1 94.88 184 LEU A N 1
ATOM 1372 C CA . LEU A 1 184 ? -6.879 20.031 7.008 1 94.88 184 LEU A CA 1
ATOM 1373 C C . LEU A 1 184 ? -7.145 21.344 7.734 1 94.88 184 LEU A C 1
ATOM 1375 O O . LEU A 1 184 ? -8.203 21.953 7.562 1 94.88 184 LEU A O 1
ATOM 1379 N N . ALA A 1 185 ? -6.34 21.766 8.711 1 83.75 185 ALA A N 1
ATOM 1380 C CA . ALA A 1 185 ? -6.496 23.031 9.438 1 83.75 185 ALA A CA 1
ATOM 1381 C C . ALA A 1 185 ? -5.805 24.172 8.703 1 83.75 185 ALA A C 1
ATOM 1383 O O . ALA A 1 185 ? -4.875 23.953 7.926 1 83.75 185 ALA A O 1
ATOM 1384 N N . MET B 1 1 ? 24.609 -9.641 -14.031 1 82.06 1 MET B N 1
ATOM 1385 C CA . MET B 1 1 ? 23.844 -10.195 -12.922 1 82.06 1 MET B CA 1
ATOM 1386 C C . MET B 1 1 ? 22.969 -9.133 -12.273 1 82.06 1 MET B C 1
ATOM 1388 O O . MET B 1 1 ? 21.781 -9.375 -12.023 1 82.06 1 MET B O 1
ATOM 1392 N N . ASP B 1 2 ? 23.406 -7.906 -12.242 1 87.75 2 ASP B N 1
ATOM 1393 C CA . ASP B 1 2 ? 22.625 -6.828 -11.641 1 87.75 2 ASP B CA 1
ATOM 1394 C C . ASP B 1 2 ? 21.422 -6.469 -12.516 1 87.75 2 ASP B C 1
ATOM 1396 O O . ASP B 1 2 ? 20.297 -6.391 -12.023 1 87.75 2 ASP B O 1
ATOM 1400 N N . GLU B 1 3 ? 21.625 -6.332 -13.719 1 90.31 3 GLU B N 1
ATOM 1401 C CA . GLU B 1 3 ? 20.547 -6.004 -14.648 1 90.31 3 GLU B CA 1
ATOM 1402 C C . GLU B 1 3 ? 19.484 -7.098 -14.68 1 90.31 3 GLU B C 1
ATOM 1404 O O . GLU B 1 3 ? 18.297 -6.809 -14.781 1 90.31 3 GLU B O 1
ATOM 1409 N N . PHE B 1 4 ? 20.016 -8.305 -14.633 1 92.81 4 PHE B N 1
ATOM 1410 C CA . PHE B 1 4 ? 19.109 -9.453 -14.594 1 92.81 4 PHE B CA 1
ATOM 1411 C C . PHE B 1 4 ? 18.188 -9.367 -13.391 1 92.81 4 PHE B C 1
ATOM 1413 O O . PHE B 1 4 ? 16.969 -9.492 -13.531 1 92.81 4 PHE B O 1
ATOM 1420 N N . LEU B 1 5 ? 18.75 -9.117 -12.25 1 94.69 5 LEU B N 1
ATOM 1421 C CA . LEU B 1 5 ? 17.969 -9.086 -11.016 1 94.69 5 LEU B CA 1
ATOM 1422 C C . LEU B 1 5 ? 17 -7.914 -11.023 1 94.69 5 LEU B C 1
ATOM 1424 O O . LEU B 1 5 ? 15.883 -8.023 -10.492 1 94.69 5 LEU B O 1
ATOM 1428 N N . ASP B 1 6 ? 17.422 -6.805 -11.648 1 93.88 6 ASP B N 1
ATOM 1429 C CA . ASP B 1 6 ? 16.531 -5.656 -11.773 1 93.88 6 ASP B CA 1
ATOM 1430 C C . ASP B 1 6 ? 15.32 -5.996 -12.641 1 93.88 6 ASP B C 1
ATOM 1432 O O . ASP B 1 6 ? 14.188 -5.645 -12.289 1 93.88 6 ASP B O 1
ATOM 1436 N N . ASN B 1 7 ? 15.555 -6.648 -13.664 1 93.94 7 ASN B N 1
ATOM 1437 C CA . ASN B 1 7 ? 14.477 -7.039 -14.562 1 93.94 7 ASN B CA 1
ATOM 1438 C C . ASN B 1 7 ? 13.586 -8.117 -13.938 1 93.94 7 ASN B C 1
ATOM 1440 O O . ASN B 1 7 ? 12.375 -8.125 -14.148 1 93.94 7 ASN B O 1
ATOM 1444 N N . ALA B 1 8 ? 14.242 -9.039 -13.258 1 95.31 8 ALA B N 1
ATOM 1445 C CA . ALA B 1 8 ? 13.469 -10.055 -12.547 1 95.31 8 ALA B CA 1
ATOM 1446 C C . ALA B 1 8 ? 12.547 -9.422 -11.508 1 95.31 8 ALA B C 1
ATOM 1448 O O . ALA B 1 8 ? 11.391 -9.828 -11.359 1 95.31 8 ALA B O 1
ATOM 1449 N N . ALA B 1 9 ? 13.078 -8.414 -10.828 1 95.12 9 ALA B N 1
ATOM 1450 C CA . ALA B 1 9 ? 12.281 -7.711 -9.82 1 95.12 9 ALA B CA 1
ATOM 1451 C C . ALA B 1 9 ? 11.039 -7.082 -10.445 1 95.12 9 ALA B C 1
ATOM 1453 O O . ALA B 1 9 ? 9.945 -7.176 -9.883 1 95.12 9 ALA B O 1
ATOM 1454 N N . LYS B 1 10 ? 11.203 -6.469 -11.562 1 94.12 10 LYS B N 1
ATOM 1455 C CA . LYS B 1 10 ? 10.078 -5.855 -12.266 1 94.12 10 LYS B CA 1
ATOM 1456 C C . LYS B 1 10 ? 9.016 -6.891 -12.609 1 94.12 10 LYS B C 1
ATOM 1458 O O . LYS B 1 10 ? 7.816 -6.641 -12.445 1 94.12 10 LYS B O 1
ATOM 1463 N N . LEU B 1 11 ? 9.516 -8.008 -13.055 1 94.44 11 LEU B N 1
ATOM 1464 C CA . LEU B 1 11 ? 8.602 -9.078 -13.438 1 94.44 11 LEU B CA 1
ATOM 1465 C C . LEU B 1 11 ? 7.836 -9.602 -12.219 1 94.44 11 LEU B C 1
ATOM 1467 O O . LEU B 1 11 ? 6.621 -9.805 -12.289 1 94.44 11 LEU B O 1
ATOM 1471 N N . PHE B 1 12 ? 8.539 -9.82 -11.117 1 95.12 12 PHE B N 1
ATOM 1472 C CA . PHE B 1 12 ? 7.906 -10.281 -9.891 1 95.12 12 PHE B CA 1
ATOM 1473 C C . PHE B 1 12 ? 6.91 -9.242 -9.383 1 95.12 12 PHE B C 1
ATOM 1475 O O . PHE B 1 12 ? 5.863 -9.602 -8.836 1 95.12 12 PHE B O 1
ATOM 1482 N N . CYS B 1 13 ? 7.176 -7.98 -9.547 1 93.69 13 CYS B N 1
ATOM 1483 C CA . CYS B 1 13 ? 6.27 -6.922 -9.117 1 93.69 13 CYS B CA 1
ATOM 1484 C C . CYS B 1 13 ? 5.012 -6.898 -9.977 1 93.69 13 CYS B C 1
ATOM 1486 O O . CYS B 1 13 ? 3.932 -6.562 -9.492 1 93.69 13 CYS B O 1
ATOM 1488 N N . GLN B 1 14 ? 5.168 -7.273 -11.18 1 90.56 14 GLN B N 1
ATOM 1489 C CA . GLN B 1 14 ? 4.051 -7.223 -12.117 1 90.56 14 GLN B CA 1
ATOM 1490 C C . GLN B 1 14 ? 3.139 -8.438 -11.961 1 90.56 14 GLN B C 1
ATOM 1492 O O . GLN B 1 14 ? 1.913 -8.305 -11.984 1 90.56 14 GLN B O 1
ATOM 1497 N N . ARG B 1 15 ? 3.752 -9.586 -11.672 1 90.38 15 ARG B N 1
ATOM 1498 C CA . ARG B 1 15 ? 2.971 -10.812 -11.789 1 90.38 15 ARG B CA 1
ATOM 1499 C C . ARG B 1 15 ? 2.865 -11.523 -10.445 1 90.38 15 ARG B C 1
ATOM 1501 O O . ARG B 1 15 ? 2.066 -12.453 -10.289 1 90.38 15 ARG B O 1
ATOM 1508 N N . GLY B 1 16 ? 3.629 -11.047 -9.516 1 90.88 16 GLY B N 1
ATOM 1509 C CA . GLY B 1 16 ? 3.707 -11.773 -8.258 1 90.88 16 GLY B CA 1
ATOM 1510 C C . GLY B 1 16 ? 4.625 -12.977 -8.32 1 90.88 16 GLY B C 1
ATOM 1511 O O . GLY B 1 16 ? 5.039 -13.398 -9.406 1 90.88 16 GLY B O 1
ATOM 1512 N N . PHE B 1 17 ? 4.949 -13.531 -7.195 1 92.44 17 PHE B N 1
ATOM 1513 C CA . PHE B 1 17 ? 5.855 -14.672 -7.086 1 92.44 17 PHE B CA 1
ATOM 1514 C C . PHE B 1 17 ? 5.27 -15.898 -7.781 1 92.44 17 PHE B C 1
ATOM 1516 O O . PHE B 1 17 ? 5.934 -16.516 -8.609 1 92.44 17 PHE B O 1
ATOM 1523 N N . HIS B 1 18 ? 4.07 -16.219 -7.5 1 89.5 18 HIS B N 1
ATOM 1524 C CA . HIS B 1 18 ? 3.455 -17.438 -8.016 1 89.5 18 HIS B CA 1
ATOM 1525 C C . HIS B 1 18 ? 3.045 -17.266 -9.477 1 89.5 18 HIS B C 1
ATOM 1527 O O . HIS B 1 18 ? 2.918 -18.266 -10.195 1 89.5 18 HIS B O 1
ATOM 1533 N N . GLY B 1 19 ? 2.867 -16.031 -9.875 1 90.69 19 GLY B 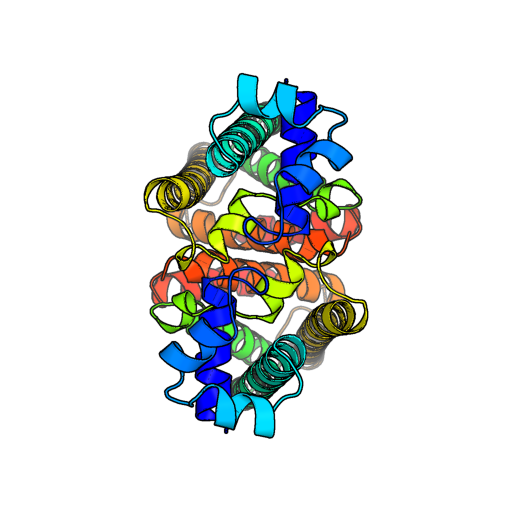N 1
ATOM 1534 C CA . GLY B 1 19 ? 2.475 -15.766 -11.25 1 90.69 19 GLY B CA 1
ATOM 1535 C C . GLY B 1 19 ? 3.65 -15.703 -12.203 1 90.69 19 GLY B C 1
ATOM 1536 O O . GLY B 1 19 ? 3.475 -15.461 -13.398 1 90.69 19 GLY B O 1
ATOM 1537 N N . THR B 1 20 ? 4.789 -15.914 -11.656 1 93.62 20 THR B N 1
ATOM 1538 C CA . THR B 1 20 ? 6.016 -15.867 -12.445 1 93.62 20 THR B CA 1
ATOM 1539 C C . THR B 1 20 ? 6.695 -17.234 -12.477 1 93.62 20 THR B C 1
ATOM 1541 O O . THR B 1 20 ? 6.875 -17.859 -11.438 1 93.62 20 THR B O 1
ATOM 1544 N N . SER B 1 21 ? 7.023 -17.688 -13.695 1 93.12 21 SER B N 1
ATOM 1545 C CA . SER B 1 21 ? 7.758 -18.938 -13.844 1 93.12 21 SER B CA 1
ATOM 1546 C C . SER B 1 21 ? 9.211 -18.688 -14.242 1 93.12 21 SER B C 1
ATOM 1548 O O . SER B 1 21 ? 9.578 -17.562 -14.594 1 93.12 21 SER B O 1
ATOM 1550 N N . ILE B 1 22 ? 9.961 -19.766 -14.133 1 92 22 ILE B N 1
ATOM 1551 C CA . ILE B 1 22 ? 11.359 -19.688 -14.539 1 92 22 ILE B CA 1
ATOM 1552 C C . ILE B 1 22 ? 11.445 -19.344 -16.031 1 92 22 ILE B C 1
ATOM 1554 O O . ILE B 1 22 ? 12.359 -18.625 -16.453 1 92 22 ILE B O 1
ATOM 1558 N N . VAL B 1 23 ? 10.539 -19.891 -16.797 1 93.25 23 VAL B N 1
ATOM 1559 C CA . VAL B 1 23 ? 10.492 -19.609 -18.234 1 93.25 23 VAL B CA 1
ATOM 1560 C C . VAL B 1 23 ? 10.164 -18.141 -18.469 1 93.25 23 VAL B C 1
ATOM 1562 O O . VAL B 1 23 ? 10.766 -17.484 -19.328 1 93.25 23 VAL B O 1
ATOM 1565 N N . ASP B 1 24 ? 9.234 -17.578 -17.703 1 93.31 24 ASP B N 1
ATOM 1566 C CA . ASP B 1 24 ? 8.898 -16.172 -17.766 1 93.31 24 ASP B CA 1
ATOM 1567 C C . ASP B 1 24 ? 10.125 -15.297 -17.5 1 93.31 24 ASP B C 1
ATOM 1569 O O . ASP B 1 24 ? 10.344 -14.297 -18.172 1 93.31 24 ASP B O 1
ATOM 1573 N N . ILE B 1 25 ? 10.844 -15.664 -16.406 1 94 25 ILE B N 1
ATOM 1574 C CA . ILE B 1 25 ? 12.039 -14.922 -16.016 1 94 25 ILE B CA 1
ATOM 1575 C C . ILE B 1 25 ? 13.062 -14.969 -17.156 1 94 25 ILE B C 1
ATOM 1577 O O . ILE B 1 25 ? 13.641 -13.945 -17.516 1 94 25 ILE B O 1
ATOM 1581 N N . SER B 1 26 ? 13.203 -16.141 -17.672 1 93.81 26 SER B N 1
ATOM 1582 C CA . SER B 1 26 ? 14.125 -16.312 -18.797 1 93.81 26 SER B CA 1
ATOM 1583 C C . SER B 1 26 ? 13.758 -15.406 -19.969 1 93.81 26 SER B C 1
ATOM 1585 O O . SER B 1 26 ? 14.609 -14.688 -20.484 1 93.81 26 SER B O 1
ATOM 1587 N N . ASP B 1 27 ? 12.562 -15.391 -20.359 1 91.62 27 ASP B N 1
ATOM 1588 C CA . ASP B 1 27 ? 12.07 -14.617 -21.5 1 91.62 27 ASP B CA 1
ATOM 1589 C C . ASP B 1 27 ? 12.234 -13.117 -21.266 1 91.62 27 ASP B C 1
ATOM 1591 O O . ASP B 1 27 ? 12.562 -12.367 -22.188 1 91.62 27 ASP B O 1
ATOM 1595 N N . ALA B 1 28 ? 12.086 -12.781 -19.984 1 88.31 28 ALA B N 1
ATOM 1596 C CA . ALA B 1 28 ? 12.078 -11.359 -19.656 1 88.31 28 ALA B CA 1
ATOM 1597 C C . ALA B 1 28 ? 13.5 -10.836 -19.438 1 88.31 28 ALA B C 1
ATOM 1599 O O . ALA B 1 28 ? 13.727 -9.625 -19.438 1 88.31 28 ALA B O 1
ATOM 1600 N N . THR B 1 29 ? 14.477 -11.703 -19.172 1 87.38 29 THR B N 1
ATOM 1601 C CA . THR B 1 29 ? 15.805 -11.25 -18.766 1 87.38 29 THR B CA 1
ATOM 1602 C C . THR B 1 29 ? 16.844 -11.633 -19.812 1 87.38 29 THR B C 1
ATOM 1604 O O . THR B 1 29 ? 18.047 -11.359 -19.625 1 87.38 29 THR B O 1
ATOM 1607 N N . ASN B 1 30 ? 16.5 -12.297 -20.812 1 85.56 30 ASN B N 1
ATOM 1608 C CA . ASN B 1 30 ? 17.375 -12.719 -21.906 1 85.56 30 ASN B CA 1
ATOM 1609 C C . ASN B 1 30 ? 18.453 -13.688 -21.422 1 85.56 30 ASN B C 1
ATOM 1611 O O . ASN B 1 30 ? 19.594 -13.633 -21.875 1 85.56 30 ASN B O 1
ATOM 1615 N N . LEU B 1 31 ? 18.266 -14.297 -20.391 1 87.62 31 LEU B N 1
ATOM 1616 C CA . LEU B 1 31 ? 19.062 -15.445 -19.969 1 87.62 31 LEU B CA 1
ATOM 1617 C C . LEU B 1 31 ? 18.328 -16.75 -20.25 1 87.62 31 LEU B C 1
ATOM 1619 O O . LEU B 1 31 ? 17.109 -16.844 -20.078 1 87.62 31 LEU B O 1
ATOM 1623 N N . THR B 1 32 ? 19.094 -17.672 -20.734 1 88.88 32 THR B N 1
ATOM 1624 C CA . THR B 1 32 ? 18.484 -18.969 -20.984 1 88.88 32 THR B CA 1
ATOM 1625 C C . THR B 1 32 ? 18.141 -19.656 -19.672 1 88.88 32 THR B C 1
ATOM 1627 O O . THR B 1 32 ? 18.734 -19.375 -18.625 1 88.88 32 THR B O 1
ATOM 1630 N N . CYS B 1 33 ? 17.219 -20.594 -19.734 1 89.19 33 CYS B N 1
ATOM 1631 C CA . CYS B 1 33 ? 16.875 -21.391 -18.562 1 89.19 33 CYS B CA 1
ATOM 1632 C C . CYS B 1 33 ? 18.094 -22.125 -18.016 1 89.19 33 CYS B C 1
ATOM 1634 O O . CYS B 1 33 ? 18.266 -22.219 -16.797 1 89.19 33 CYS B O 1
ATOM 1636 N N . GLY B 1 34 ? 18.891 -22.594 -18.875 1 88.69 34 GLY B N 1
ATOM 1637 C CA . GLY B 1 34 ? 20.109 -23.266 -18.453 1 88.69 34 GLY B CA 1
ATOM 1638 C C . GLY B 1 34 ? 21.047 -22.375 -17.656 1 88.69 34 GLY B C 1
ATOM 1639 O O . GLY B 1 34 ? 21.562 -22.797 -16.609 1 88.69 34 GLY B O 1
ATOM 1640 N N . SER B 1 35 ? 21.25 -21.203 -18.125 1 89.56 35 SER B N 1
ATOM 1641 C CA . SER B 1 35 ? 22.078 -20.234 -17.406 1 89.56 35 SER B CA 1
ATOM 1642 C C . SER B 1 35 ? 21.484 -19.891 -16.047 1 89.56 35 SER B C 1
ATOM 1644 O O . SER B 1 35 ? 22.219 -19.703 -15.078 1 89.56 35 SER B O 1
ATOM 1646 N N . LEU B 1 36 ? 20.203 -19.797 -15.969 1 90.38 36 LEU B N 1
ATOM 1647 C CA . LEU B 1 36 ? 19.5 -19.484 -14.727 1 90.38 36 LEU B CA 1
ATOM 1648 C C . LEU B 1 36 ? 19.703 -20.578 -13.688 1 90.38 36 LEU B C 1
ATOM 1650 O O . LEU B 1 36 ? 19.969 -20.297 -12.523 1 90.38 36 LEU B O 1
ATOM 1654 N N . TYR B 1 37 ? 19.703 -21.781 -14.148 1 89.06 37 TYR B N 1
ATOM 1655 C CA . TYR B 1 37 ? 19.812 -22.906 -13.234 1 89.06 37 TYR B CA 1
ATOM 1656 C C . TYR B 1 37 ? 21.25 -23.094 -12.773 1 89.06 37 TYR B C 1
ATOM 1658 O O . TYR B 1 37 ? 21.5 -23.719 -11.734 1 89.06 37 TYR B O 1
ATOM 1666 N N . LYS B 1 38 ? 22.141 -22.625 -13.57 1 91.94 38 LYS B N 1
ATOM 1667 C CA . LYS B 1 38 ? 23.531 -22.625 -13.141 1 91.94 38 LYS B CA 1
ATOM 1668 C C . LYS B 1 38 ? 23.781 -21.594 -12.055 1 91.94 38 LYS B C 1
ATOM 1670 O O . LYS B 1 38 ? 24.594 -21.797 -11.156 1 91.94 38 LYS B O 1
ATOM 1675 N N . ALA B 1 39 ? 23.031 -20.578 -12.148 1 91.5 39 ALA B N 1
ATOM 1676 C CA . ALA B 1 39 ? 23.25 -19.438 -11.25 1 91.5 39 ALA B CA 1
ATOM 1677 C C . ALA B 1 39 ? 22.359 -19.531 -10.016 1 91.5 39 ALA B C 1
ATOM 1679 O O . ALA B 1 39 ? 22.75 -19.078 -8.938 1 91.5 39 ALA B O 1
ATOM 1680 N N . PHE B 1 40 ? 21.156 -20.078 -10.18 1 94.38 40 PHE B N 1
ATOM 1681 C CA . PHE B 1 40 ? 20.188 -20.141 -9.102 1 94.38 40 PHE B CA 1
ATOM 1682 C C . PHE B 1 40 ? 19.609 -21.547 -8.969 1 94.38 40 PHE B C 1
ATOM 1684 O O . PHE B 1 40 ? 19.344 -22.203 -9.969 1 94.38 40 PHE B O 1
ATOM 1691 N N . LYS B 1 41 ? 19.375 -21.844 -7.773 1 94.38 41 LYS B N 1
ATOM 1692 C CA . LYS B 1 41 ? 18.844 -23.172 -7.496 1 94.38 41 LYS B CA 1
ATOM 1693 C C . LYS B 1 41 ? 17.391 -23.297 -7.945 1 94.38 41 LYS B C 1
ATOM 1695 O O . LYS B 1 41 ? 16.984 -24.344 -8.445 1 94.38 41 LYS B O 1
ATOM 1700 N N . ASP B 1 42 ? 16.625 -22.312 -7.699 1 93.5 42 ASP B N 1
ATOM 1701 C CA . ASP B 1 42 ? 15.203 -22.297 -8.016 1 93.5 42 ASP B CA 1
ATOM 1702 C C . ASP B 1 42 ? 14.672 -20.875 -8.109 1 93.5 42 ASP B C 1
ATOM 1704 O O . ASP B 1 42 ? 15.438 -19.906 -7.984 1 93.5 42 ASP B O 1
ATOM 1708 N N . LYS B 1 43 ? 13.43 -20.781 -8.391 1 93.94 43 LYS B N 1
ATOM 1709 C CA . LYS B 1 43 ? 12.75 -19.5 -8.531 1 93.94 43 LYS B CA 1
ATOM 1710 C C . LYS B 1 43 ? 12.844 -18.688 -7.238 1 93.94 43 LYS B C 1
ATOM 1712 O O . LYS B 1 43 ? 12.977 -17.469 -7.273 1 93.94 43 LYS B O 1
ATOM 1717 N N . ARG B 1 44 ? 12.734 -19.391 -6.121 1 95.5 44 ARG B N 1
ATOM 1718 C CA . ARG B 1 44 ? 12.805 -18.75 -4.809 1 95.5 44 ARG B CA 1
ATOM 1719 C C . ARG B 1 44 ? 14.117 -18 -4.629 1 95.5 44 ARG B C 1
ATOM 1721 O O . ARG B 1 44 ? 14.141 -16.891 -4.121 1 95.5 44 ARG B O 1
ATOM 1728 N N . GLU B 1 45 ? 15.094 -18.547 -4.977 1 96.06 45 GLU B N 1
ATOM 1729 C CA . GLU B 1 45 ? 16.406 -17.922 -4.855 1 96.06 45 GLU B CA 1
ATOM 1730 C C . GLU B 1 45 ? 16.516 -16.688 -5.75 1 96.06 45 GLU B C 1
ATOM 1732 O O . GLU B 1 45 ? 17.141 -15.703 -5.379 1 96.06 45 GLU B O 1
ATOM 1737 N N . VAL B 1 46 ? 16.016 -16.812 -7.012 1 95.75 46 VAL B N 1
ATOM 1738 C CA . VAL B 1 46 ? 15.984 -15.648 -7.891 1 95.75 46 VAL B CA 1
ATOM 1739 C C . VAL B 1 46 ? 15.211 -14.516 -7.215 1 95.75 46 VAL B C 1
ATOM 1741 O O . VAL B 1 46 ? 15.672 -13.367 -7.203 1 95.75 46 VAL B O 1
ATOM 1744 N N . PHE B 1 47 ? 14.078 -14.859 -6.637 1 96.56 47 PHE B N 1
ATOM 1745 C CA . PHE B 1 47 ? 13.227 -13.891 -5.973 1 96.56 47 PHE B CA 1
ATOM 1746 C C . PHE B 1 47 ? 13.961 -13.219 -4.816 1 96.56 47 PHE B C 1
ATOM 1748 O O . PHE B 1 47 ? 13.977 -11.992 -4.711 1 96.56 47 PHE B O 1
ATOM 1755 N N . LEU B 1 48 ? 14.523 -14.039 -3.959 1 96.5 48 LEU B N 1
ATOM 1756 C CA . LEU B 1 48 ? 15.242 -13.539 -2.793 1 96.5 48 LEU B CA 1
ATOM 1757 C C . LEU B 1 48 ? 16.391 -12.617 -3.215 1 96.5 48 LEU B C 1
ATOM 1759 O O . LEU B 1 48 ? 16.594 -11.57 -2.604 1 96.5 48 LEU B O 1
ATOM 1763 N N . SER B 1 49 ? 17.047 -13.008 -4.242 1 96.31 49 SER B N 1
ATOM 1764 C CA . SER B 1 49 ? 18.156 -12.195 -4.738 1 96.31 49 SER B CA 1
ATOM 1765 C C . SER B 1 49 ? 17.672 -10.875 -5.324 1 96.31 49 SER B C 1
ATOM 1767 O O . SER B 1 49 ? 18.297 -9.836 -5.121 1 96.31 49 SER B O 1
ATOM 1769 N N . ALA B 1 50 ? 16.594 -10.945 -6.082 1 96.69 50 ALA B N 1
ATOM 1770 C CA . ALA B 1 50 ? 16 -9.742 -6.648 1 96.69 50 ALA B CA 1
ATOM 1771 C C . ALA B 1 50 ? 15.516 -8.797 -5.547 1 96.69 50 ALA B C 1
ATOM 1773 O O . ALA B 1 50 ? 15.719 -7.586 -5.633 1 96.69 50 ALA B O 1
ATOM 1774 N N . LEU B 1 51 ? 14.883 -9.344 -4.547 1 96.62 51 LEU B N 1
ATOM 1775 C CA . LEU B 1 51 ? 14.398 -8.578 -3.402 1 96.62 51 LEU B CA 1
ATOM 1776 C C . LEU B 1 51 ? 15.555 -7.891 -2.678 1 96.62 51 LEU B C 1
ATOM 1778 O O . LEU B 1 51 ? 15.477 -6.699 -2.373 1 96.62 51 LEU B O 1
ATOM 1782 N N . LYS B 1 52 ? 16.562 -8.609 -2.383 1 95.56 52 LYS B N 1
ATOM 1783 C CA . LYS B 1 52 ? 17.75 -8.062 -1.714 1 95.56 52 LYS B CA 1
ATOM 1784 C C . LYS B 1 52 ? 18.391 -6.953 -2.547 1 95.56 52 LYS B C 1
ATOM 1786 O O . LYS B 1 52 ? 18.781 -5.918 -2.01 1 95.56 52 LYS B O 1
ATOM 1791 N N . ARG B 1 53 ? 18.5 -7.195 -3.789 1 95.31 53 ARG B N 1
ATOM 1792 C CA . ARG B 1 53 ? 19.109 -6.211 -4.676 1 95.31 53 ARG B CA 1
ATOM 1793 C C . ARG B 1 53 ? 18.281 -4.93 -4.727 1 95.31 53 ARG B C 1
ATOM 1795 O O . ARG B 1 53 ? 18.828 -3.83 -4.594 1 95.31 53 ARG B O 1
ATOM 1802 N N . GLN B 1 54 ? 17 -5.102 -4.996 1 95 54 GLN B N 1
ATOM 1803 C CA . GLN B 1 54 ? 16.156 -3.92 -5.055 1 95 54 GLN B CA 1
ATOM 1804 C C . GLN B 1 54 ? 16.203 -3.135 -3.748 1 95 54 GLN B C 1
ATOM 1806 O O . GLN B 1 54 ? 16.312 -1.906 -3.76 1 95 54 GLN B O 1
ATOM 1811 N N . SER B 1 55 ? 16.172 -3.844 -2.588 1 94.38 55 SER B N 1
ATOM 1812 C CA . SER B 1 55 ? 16.234 -3.209 -1.274 1 94.38 55 SER B CA 1
ATOM 1813 C C . SER B 1 55 ? 17.547 -2.471 -1.079 1 94.38 55 SER B C 1
ATOM 1815 O O . SER B 1 55 ? 17.562 -1.337 -0.595 1 94.38 55 SER B O 1
ATOM 1817 N N . SER B 1 56 ? 18.625 -3.086 -1.445 1 94.38 56 SER B N 1
ATOM 1818 C CA . SER B 1 56 ? 19.938 -2.49 -1.278 1 94.38 56 SER B CA 1
ATOM 1819 C C . SER B 1 56 ? 20.109 -1.268 -2.172 1 94.38 56 SER B C 1
ATOM 1821 O O . SER B 1 56 ? 20.641 -0.243 -1.736 1 94.38 56 SER B O 1
ATOM 1823 N N . THR B 1 57 ? 19.719 -1.398 -3.412 1 95.31 57 THR B N 1
ATOM 1824 C CA . THR B 1 57 ? 19.812 -0.299 -4.363 1 95.31 57 THR B CA 1
ATOM 1825 C C . THR B 1 57 ? 18.984 0.898 -3.904 1 95.31 57 THR B C 1
ATOM 1827 O O . THR B 1 57 ? 19.484 2.025 -3.867 1 95.31 57 THR B O 1
ATOM 1830 N N . ARG B 1 58 ? 17.781 0.647 -3.521 1 95 58 ARG B N 1
ATOM 1831 C CA . ARG B 1 58 ? 16.906 1.719 -3.057 1 95 58 ARG B CA 1
ATOM 1832 C C . ARG B 1 58 ? 17.422 2.314 -1.748 1 95 58 ARG B C 1
ATOM 1834 O O . ARG B 1 58 ? 17.312 3.523 -1.528 1 95 58 ARG B O 1
ATOM 1841 N N . GLY B 1 59 ? 17.953 1.439 -0.866 1 95.81 59 GLY B N 1
ATOM 1842 C CA . GLY B 1 59 ? 18.547 1.929 0.369 1 95.81 59 GLY B CA 1
ATOM 1843 C C . GLY B 1 59 ? 19.703 2.887 0.14 1 95.81 59 GLY B C 1
ATOM 1844 O O . GLY B 1 59 ? 19.797 3.922 0.801 1 95.81 59 GLY B O 1
ATOM 1845 N N . SER B 1 60 ? 20.578 2.553 -0.781 1 96.75 60 SER B N 1
ATOM 1846 C CA . SER B 1 60 ? 21.719 3.395 -1.103 1 96.75 60 SER B CA 1
ATOM 1847 C C . SER B 1 60 ? 21.281 4.727 -1.699 1 96.75 60 SER B C 1
ATOM 1849 O O . SER B 1 60 ? 21.828 5.777 -1.355 1 96.75 60 SER B O 1
ATOM 1851 N N . GLN B 1 61 ? 20.328 4.672 -2.588 1 97.44 61 GLN B N 1
ATOM 1852 C CA . GLN B 1 61 ? 19.812 5.883 -3.209 1 97.44 61 GLN B CA 1
ATOM 1853 C C . GLN B 1 61 ? 19.125 6.781 -2.18 1 97.44 61 GLN B C 1
ATOM 1855 O O . GLN B 1 61 ? 19.266 8.008 -2.232 1 97.44 61 GLN B O 1
ATOM 1860 N N . LEU B 1 62 ? 18.391 6.141 -1.255 1 98 62 LEU B N 1
ATOM 1861 C CA . LEU B 1 62 ? 17.734 6.875 -0.183 1 98 62 LEU B CA 1
ATOM 1862 C C . LEU B 1 62 ? 18.75 7.598 0.693 1 98 62 LEU B C 1
ATOM 1864 O O . LEU B 1 62 ? 18.562 8.766 1.028 1 98 62 LEU B O 1
ATOM 1868 N N . ARG B 1 63 ? 19.812 6.918 1.08 1 97.5 63 ARG B N 1
ATOM 1869 C CA . ARG B 1 63 ? 20.859 7.523 1.903 1 97.5 63 ARG B CA 1
ATOM 1870 C C . ARG B 1 63 ? 21.484 8.727 1.203 1 97.5 63 ARG B C 1
ATOM 1872 O O . ARG B 1 63 ? 21.75 9.75 1.836 1 97.5 63 ARG B O 1
ATOM 1879 N N . GLN B 1 64 ? 21.672 8.594 -0.061 1 98.06 64 GLN B N 1
ATOM 1880 C CA . GLN B 1 64 ? 22.219 9.695 -0.841 1 98.06 64 GLN B CA 1
ATOM 1881 C C . GLN B 1 64 ? 21.25 10.883 -0.864 1 98.06 64 GLN B C 1
ATOM 1883 O O . GLN B 1 64 ? 21.672 12.031 -0.708 1 98.06 64 GLN B O 1
ATOM 1888 N N . ALA B 1 65 ? 20 10.609 -1.066 1 98 65 ALA B N 1
ATOM 1889 C CA . ALA B 1 65 ? 18.984 11.664 -1.108 1 98 65 ALA B CA 1
ATOM 1890 C C . ALA B 1 65 ? 18.922 12.414 0.217 1 98 65 ALA B C 1
ATOM 1892 O O . ALA B 1 65 ? 18.875 13.648 0.236 1 98 65 ALA B O 1
ATOM 1893 N N . ILE B 1 66 ? 18.953 11.68 1.307 1 98.25 66 ILE B N 1
ATOM 1894 C CA . ILE B 1 66 ? 18.828 12.234 2.648 1 98.25 66 ILE B CA 1
ATOM 1895 C C . ILE B 1 66 ? 20.047 13.086 2.973 1 98.25 66 ILE B C 1
ATOM 1897 O O . ILE B 1 66 ? 19.938 14.109 3.646 1 98.25 66 ILE B O 1
ATOM 1901 N N . SER B 1 67 ? 21.219 12.727 2.479 1 97.25 67 SER B N 1
ATOM 1902 C CA . SER B 1 67 ? 22.484 13.352 2.822 1 97.25 67 SER B CA 1
ATOM 1903 C C . SER B 1 67 ? 22.547 14.789 2.334 1 97.25 67 SER B C 1
ATOM 1905 O O . SER B 1 67 ? 23.406 15.562 2.775 1 97.25 67 SER B O 1
ATOM 1907 N N . THR B 1 68 ? 21.641 15.211 1.524 1 96.31 68 THR B N 1
ATOM 1908 C CA . THR B 1 68 ? 21.656 16.562 0.975 1 96.31 68 THR B CA 1
ATOM 1909 C C . THR B 1 68 ? 20.953 17.531 1.916 1 96.31 68 THR B C 1
ATOM 1911 O O . THR B 1 68 ? 21.062 18.75 1.759 1 96.31 68 THR B O 1
ATOM 1914 N N . GLY B 1 69 ? 20.234 17.031 2.883 1 97.44 69 GLY B N 1
ATOM 1915 C CA . GLY B 1 69 ? 19.5 17.875 3.814 1 97.44 69 GLY B CA 1
ATOM 1916 C C . GLY B 1 69 ? 20.391 18.516 4.863 1 97.44 69 GLY B C 1
ATOM 1917 O O . GLY B 1 69 ? 21.328 17.891 5.355 1 97.44 69 GLY B O 1
ATOM 1918 N N . LYS B 1 70 ? 20.031 19.75 5.207 1 97.75 70 LYS B N 1
ATOM 1919 C CA . LYS B 1 70 ? 20.875 20.531 6.117 1 97.75 70 LYS B CA 1
ATOM 1920 C C . LYS B 1 70 ? 20.359 20.438 7.551 1 97.75 70 LYS B C 1
ATOM 1922 O O . LYS B 1 70 ? 21.016 20.906 8.484 1 97.75 70 LYS B O 1
ATOM 1927 N N . CYS B 1 71 ? 19.266 19.984 7.801 1 98.44 71 CYS B N 1
ATOM 1928 C CA . CYS B 1 71 ? 18.656 19.75 9.109 1 98.44 71 CYS B CA 1
ATOM 1929 C C . CYS B 1 71 ? 17.703 18.562 9.062 1 98.44 71 CYS B C 1
ATOM 1931 O O . CYS B 1 71 ? 17.438 18.016 7.992 1 98.44 71 CYS B O 1
ATOM 1933 N N . GLY B 1 72 ? 17.203 18.094 10.164 1 98.5 72 GLY B N 1
ATOM 1934 C CA . GLY B 1 72 ? 16.359 16.922 10.242 1 98.5 72 GLY B CA 1
ATOM 1935 C C . GLY B 1 72 ? 15.117 17.016 9.383 1 98.5 72 GLY B C 1
ATOM 1936 O O . GLY B 1 72 ? 14.742 16.047 8.711 1 98.5 72 GLY B O 1
ATOM 1937 N N . ARG B 1 73 ? 14.516 18.156 9.422 1 98.62 73 ARG B N 1
ATOM 1938 C CA . ARG B 1 73 ? 13.297 18.375 8.641 1 98.62 73 ARG B CA 1
ATOM 1939 C C . ARG B 1 73 ? 13.578 18.234 7.148 1 98.62 73 ARG B C 1
ATOM 1941 O O . ARG B 1 73 ? 12.812 17.594 6.426 1 98.62 73 ARG B O 1
ATOM 1948 N N . GLU B 1 74 ? 14.648 18.844 6.688 1 98.5 74 GLU B N 1
ATOM 1949 C CA . GLU B 1 74 ? 15.023 18.766 5.281 1 98.5 74 GLU B CA 1
ATOM 1950 C C . GLU B 1 74 ? 15.398 17.328 4.895 1 98.5 74 GLU B C 1
ATOM 1952 O O . GLU B 1 74 ? 15.086 16.875 3.795 1 98.5 74 GLU B O 1
ATOM 1957 N N . MET B 1 75 ? 16.109 16.656 5.781 1 98.75 75 MET B N 1
ATOM 1958 C CA . MET B 1 75 ? 16.469 15.258 5.531 1 98.75 75 MET B CA 1
ATOM 1959 C C . MET B 1 75 ? 15.211 14.391 5.383 1 98.75 75 MET B C 1
ATOM 1961 O O . MET B 1 75 ? 15.125 13.57 4.473 1 98.75 75 MET B O 1
ATOM 1965 N N . LEU B 1 76 ? 14.242 14.602 6.246 1 98.81 76 LEU B N 1
ATOM 1966 C CA . LEU B 1 76 ? 12.984 13.867 6.172 1 98.81 76 LEU B CA 1
ATOM 1967 C C . LEU B 1 76 ? 12.25 14.188 4.871 1 98.81 76 LEU B C 1
ATOM 1969 O O . LEU B 1 76 ? 11.727 13.281 4.215 1 98.81 76 LEU B O 1
ATOM 1973 N N . ARG B 1 77 ? 12.211 15.438 4.531 1 98.75 77 ARG B N 1
ATOM 1974 C CA . ARG B 1 77 ? 11.562 15.844 3.291 1 98.75 77 ARG B CA 1
ATOM 1975 C C . ARG B 1 77 ? 12.211 15.172 2.086 1 98.75 77 ARG B C 1
ATOM 1977 O O . ARG B 1 77 ? 11.523 14.711 1.177 1 98.75 77 ARG B O 1
ATOM 1984 N N . GLN B 1 78 ? 13.547 15.117 2.074 1 98.75 78 GLN B N 1
ATOM 1985 C CA . GLN B 1 78 ? 14.266 14.484 0.978 1 98.75 78 GLN B CA 1
ATOM 1986 C C . GLN B 1 78 ? 13.945 12.992 0.903 1 98.75 78 GLN B C 1
ATOM 1988 O O . GLN B 1 78 ? 13.836 12.43 -0.188 1 98.75 78 GLN B O 1
ATOM 1993 N N . ALA B 1 79 ? 13.828 12.391 2.055 1 98.81 79 ALA B N 1
ATOM 1994 C CA . ALA B 1 79 ? 13.438 10.984 2.08 1 98.81 79 ALA B CA 1
ATOM 1995 C C . ALA B 1 79 ? 12.062 10.781 1.441 1 98.81 79 ALA B C 1
ATOM 1997 O O . ALA B 1 79 ? 11.898 9.914 0.581 1 98.81 79 ALA B O 1
ATOM 1998 N N . LEU B 1 80 ? 11.125 11.609 1.812 1 98.81 80 LEU B N 1
ATOM 1999 C CA . LEU B 1 80 ? 9.766 11.477 1.297 1 98.81 80 LEU B CA 1
ATOM 2000 C C . LEU B 1 80 ? 9.719 11.789 -0.194 1 98.81 80 LEU B C 1
ATOM 2002 O O . LEU B 1 80 ? 8.984 11.141 -0.945 1 98.81 80 LEU B O 1
ATOM 2006 N N . LEU B 1 81 ? 10.469 12.75 -0.623 1 98.75 81 LEU B N 1
ATOM 2007 C CA . LEU B 1 81 ? 10.516 13.102 -2.037 1 98.75 81 LEU B CA 1
ATOM 2008 C C . LEU B 1 81 ? 11.133 11.969 -2.857 1 98.75 81 LEU B C 1
ATOM 2010 O O . LEU B 1 81 ? 10.734 11.734 -3.998 1 98.75 81 LEU B O 1
ATOM 2014 N N . PHE B 1 82 ? 12.141 11.344 -2.297 1 98.69 82 PHE B N 1
ATOM 2015 C CA . PHE B 1 82 ? 12.719 10.164 -2.945 1 98.69 82 PHE B CA 1
ATOM 2016 C C . PHE B 1 82 ? 11.648 9.117 -3.205 1 98.69 82 PHE B C 1
ATOM 2018 O O . PHE B 1 82 ? 11.531 8.602 -4.32 1 98.69 82 PHE B O 1
ATOM 2025 N N . TYR B 1 83 ? 10.797 8.805 -2.217 1 98.5 83 TYR B N 1
ATOM 2026 C CA . TYR B 1 83 ? 9.742 7.809 -2.369 1 98.5 83 TYR B CA 1
ATOM 2027 C C . TYR B 1 83 ? 8.664 8.305 -3.33 1 98.5 83 TYR B C 1
ATOM 2029 O O . TYR B 1 83 ? 8.078 7.512 -4.074 1 98.5 83 TYR B O 1
ATOM 2037 N N . ALA B 1 84 ? 8.414 9.609 -3.287 1 98.69 84 ALA B N 1
ATOM 2038 C CA . ALA B 1 84 ? 7.484 10.172 -4.262 1 98.69 84 ALA B CA 1
ATOM 2039 C C . ALA B 1 84 ? 7.98 9.945 -5.688 1 98.69 84 ALA B C 1
ATOM 2041 O O . ALA B 1 84 ? 7.207 9.547 -6.562 1 98.69 84 ALA B O 1
ATOM 2042 N N . ALA B 1 85 ? 9.242 10.133 -5.883 1 98.38 85 ALA B N 1
ATOM 2043 C CA . ALA B 1 85 ? 9.828 10.016 -7.215 1 98.38 85 ALA B CA 1
ATOM 2044 C C . ALA B 1 85 ? 9.758 8.57 -7.715 1 98.38 85 ALA B C 1
ATOM 2046 O O . ALA B 1 85 ? 9.352 8.32 -8.852 1 98.38 85 ALA B O 1
ATOM 2047 N N . ILE B 1 86 ? 10.07 7.656 -6.863 1 97.38 86 ILE B N 1
ATOM 2048 C CA . ILE B 1 86 ? 10.109 6.266 -7.305 1 97.38 86 ILE B CA 1
ATOM 2049 C C . ILE B 1 86 ? 8.695 5.688 -7.316 1 97.38 86 ILE B C 1
ATOM 2051 O O . ILE B 1 86 ? 8.5 4.531 -7.699 1 97.38 86 ILE B O 1
ATOM 2055 N N . SER B 1 87 ? 7.695 6.41 -6.852 1 98.12 87 SER B N 1
ATOM 2056 C CA . SER B 1 87 ? 6.293 6.004 -6.895 1 98.12 87 SER B CA 1
ATOM 2057 C C . SER B 1 87 ? 5.547 6.715 -8.016 1 98.12 87 SER B C 1
ATOM 2059 O O . SER B 1 87 ? 4.316 6.727 -8.047 1 98.12 87 SER B O 1
ATOM 2061 N N . SER B 1 88 ? 6.254 7.379 -8.945 1 98.06 88 SER B N 1
ATOM 2062 C CA . SER B 1 88 ? 5.621 8.125 -10.023 1 98.06 88 SER B CA 1
ATOM 2063 C C . SER B 1 88 ? 6.078 7.625 -11.391 1 98.06 88 SER B C 1
ATOM 2065 O O . SER B 1 88 ? 7.125 6.977 -11.5 1 98.06 88 SER B O 1
ATOM 2067 N N . GLY B 1 89 ? 5.238 7.848 -12.375 1 96.38 89 GLY B N 1
ATOM 2068 C CA . GLY B 1 89 ? 5.594 7.5 -13.742 1 96.38 89 GLY B CA 1
ATOM 2069 C C . GLY B 1 89 ? 5.961 6.039 -13.914 1 96.38 89 GLY B C 1
ATOM 2070 O O . GLY B 1 89 ? 5.312 5.16 -13.344 1 96.38 89 GLY B O 1
ATOM 2071 N N . GLU B 1 90 ? 6.965 5.789 -14.75 1 94.69 90 GLU B N 1
ATOM 2072 C CA . GLU B 1 90 ? 7.398 4.43 -15.062 1 94.69 90 GLU B CA 1
ATOM 2073 C C . GLU B 1 90 ? 7.965 3.73 -13.828 1 94.69 90 GLU B C 1
ATOM 2075 O O . GLU B 1 90 ? 7.727 2.539 -13.617 1 94.69 90 GLU B O 1
ATOM 2080 N N . ASP B 1 91 ? 8.68 4.48 -13.062 1 93.81 91 ASP B N 1
ATOM 2081 C CA . ASP B 1 91 ? 9.242 3.908 -11.844 1 93.81 91 ASP B CA 1
ATOM 2082 C C . ASP B 1 91 ? 8.141 3.414 -10.906 1 93.81 91 ASP B C 1
ATOM 2084 O O . ASP B 1 91 ? 8.273 2.354 -10.297 1 93.81 91 ASP B O 1
ATOM 2088 N N . GLY B 1 92 ? 7.129 4.262 -10.844 1 95.62 92 GLY B N 1
ATOM 2089 C CA . GLY B 1 92 ? 5.996 3.859 -10.023 1 95.62 92 GLY B CA 1
ATOM 2090 C C . GLY B 1 92 ? 5.328 2.588 -10.516 1 95.62 92 GLY B C 1
ATOM 2091 O O . GLY B 1 92 ? 4.992 1.71 -9.719 1 95.62 92 GLY B O 1
ATOM 2092 N N . ARG B 1 93 ? 5.227 2.459 -11.789 1 94.56 93 ARG B N 1
ATOM 2093 C CA . ARG B 1 93 ? 4.566 1.301 -12.383 1 94.56 93 ARG B CA 1
ATOM 2094 C C . ARG B 1 93 ? 5.363 0.025 -12.125 1 94.56 93 ARG B C 1
ATOM 2096 O O . ARG B 1 93 ? 4.785 -1.053 -11.969 1 94.56 93 ARG B O 1
ATOM 2103 N N . ASP B 1 94 ? 6.648 0.15 -12.039 1 93.44 94 ASP B N 1
ATOM 2104 C CA . ASP B 1 94 ? 7.508 -1.002 -11.781 1 93.44 94 ASP B CA 1
ATOM 2105 C C . ASP B 1 94 ? 7.238 -1.591 -10.398 1 93.44 94 ASP B C 1
ATOM 2107 O O . ASP B 1 94 ? 7.348 -2.803 -10.203 1 93.44 94 ASP B O 1
ATOM 2111 N N . GLY B 1 95 ? 6.949 -0.751 -9.445 1 94.06 95 GLY B N 1
ATOM 2112 C CA . GLY B 1 95 ? 6.531 -1.208 -8.125 1 94.06 95 GLY B CA 1
ATOM 2113 C C . GLY B 1 95 ? 7.691 -1.493 -7.195 1 94.06 95 GLY B C 1
ATOM 2114 O O . GLY B 1 95 ? 8.82 -1.062 -7.449 1 94.06 95 GLY B O 1
ATOM 2115 N N . CYS B 1 96 ? 7.375 -2.119 -6.145 1 95.12 96 CYS B N 1
ATOM 2116 C CA . CYS B 1 96 ? 8.289 -2.422 -5.051 1 95.12 96 CYS B CA 1
ATOM 2117 C C . CYS B 1 96 ? 8.07 -3.836 -4.527 1 95.12 96 CYS B C 1
ATOM 2119 O O . CYS B 1 96 ? 6.98 -4.164 -4.059 1 95.12 96 CYS B O 1
ATOM 2121 N N . LEU B 1 97 ? 9.109 -4.621 -4.445 1 95.5 97 LEU B N 1
ATOM 2122 C CA . LEU B 1 97 ? 8.953 -6.023 -4.074 1 95.5 97 LEU B CA 1
ATOM 2123 C C . LEU B 1 97 ? 8.602 -6.16 -2.596 1 95.5 97 LEU B C 1
ATOM 2125 O O . LEU B 1 97 ? 7.871 -7.074 -2.209 1 95.5 97 LEU B O 1
ATOM 2129 N N . ILE B 1 98 ? 9.094 -5.172 -1.854 1 96.19 98 ILE B N 1
ATOM 2130 C CA . ILE B 1 98 ? 8.758 -5.219 -0.434 1 96.19 98 ILE B CA 1
ATOM 2131 C C . ILE B 1 98 ? 7.258 -5.016 -0.252 1 96.19 98 ILE B C 1
ATOM 2133 O O . ILE B 1 98 ? 6.621 -5.715 0.539 1 96.19 98 ILE B O 1
ATOM 2137 N N . VAL B 1 99 ? 6.676 -4.105 -0.965 1 96.81 99 VAL B N 1
ATOM 2138 C CA . VAL B 1 99 ? 5.234 -3.877 -0.885 1 96.81 99 VAL B CA 1
ATOM 2139 C C . VAL B 1 99 ? 4.488 -5.113 -1.385 1 96.81 99 VAL B C 1
ATOM 2141 O O . VAL B 1 99 ? 3.561 -5.59 -0.729 1 96.81 99 VAL B O 1
ATOM 2144 N N . SER B 1 100 ? 4.922 -5.66 -2.5 1 94.44 100 SER B N 1
ATOM 2145 C CA . SER B 1 100 ? 4.301 -6.855 -3.061 1 94.44 100 SER B CA 1
ATOM 2146 C C . SER B 1 100 ? 4.359 -8.023 -2.082 1 94.44 100 SER B C 1
ATOM 2148 O O . SER B 1 100 ? 3.389 -8.766 -1.937 1 94.44 100 SER B O 1
ATOM 2150 N N . THR B 1 101 ? 5.512 -8.188 -1.47 1 95.56 101 THR B N 1
ATOM 2151 C CA . THR B 1 101 ? 5.699 -9.258 -0.5 1 95.56 101 THR B CA 1
ATOM 2152 C C . THR B 1 101 ? 4.832 -9.031 0.735 1 95.56 101 THR B C 1
ATOM 2154 O O . THR B 1 101 ? 4.227 -9.969 1.255 1 95.56 101 THR B O 1
ATOM 2157 N N . THR B 1 102 ? 4.75 -7.805 1.155 1 96.81 102 THR B N 1
ATOM 2158 C CA . THR B 1 102 ? 3.988 -7.473 2.354 1 96.81 102 THR B CA 1
ATOM 2159 C C . THR B 1 102 ? 2.504 -7.762 2.148 1 96.81 102 THR B C 1
ATOM 2161 O O . THR B 1 102 ? 1.847 -8.32 3.025 1 96.81 102 THR B O 1
ATOM 2164 N N . VAL B 1 103 ? 1.979 -7.418 1.005 1 95.75 103 VAL B N 1
ATOM 2165 C CA . VAL B 1 103 ? 0.553 -7.566 0.727 1 95.75 103 VAL B CA 1
ATOM 2166 C C . VAL B 1 103 ? 0.184 -9.047 0.688 1 95.75 103 VAL B C 1
ATOM 2168 O O . VAL B 1 103 ? -0.964 -9.414 0.952 1 95.75 103 VAL B O 1
ATOM 2171 N N . GLU B 1 104 ? 1.148 -9.906 0.443 1 93.5 104 GLU B N 1
ATOM 2172 C CA . GLU B 1 104 ? 0.925 -11.352 0.404 1 93.5 104 GLU B CA 1
ATOM 2173 C C . GLU B 1 104 ? 1.792 -12.07 1.433 1 93.5 104 GLU B C 1
ATOM 2175 O O . GLU B 1 104 ? 2.33 -13.148 1.155 1 93.5 104 GLU B O 1
ATOM 2180 N N . LEU B 1 105 ? 1.954 -11.5 2.572 1 91.81 105 LEU B N 1
ATOM 2181 C CA . LEU B 1 105 ? 2.879 -11.961 3.6 1 91.81 105 LEU B CA 1
ATOM 2182 C C . LEU B 1 105 ? 2.619 -13.43 3.939 1 91.81 105 LEU B C 1
ATOM 2184 O O . LEU B 1 105 ? 3.562 -14.203 4.125 1 91.81 105 LEU B O 1
ATOM 2188 N N . GLY B 1 106 ? 1.362 -13.797 3.979 1 86.31 106 GLY B N 1
ATOM 2189 C CA . GLY B 1 106 ? 0.976 -15.133 4.391 1 86.31 106 GLY B CA 1
ATOM 2190 C C . GLY B 1 106 ? 1.35 -16.203 3.381 1 86.31 106 GLY B C 1
ATOM 2191 O O . GLY B 1 106 ? 1.351 -17.391 3.699 1 86.31 106 GLY B O 1
ATOM 2192 N N . ALA B 1 107 ? 1.7 -15.836 2.203 1 85.69 107 ALA B N 1
ATOM 2193 C CA . ALA B 1 107 ? 2.002 -16.781 1.127 1 85.69 107 ALA B CA 1
ATOM 2194 C C . ALA B 1 107 ? 3.482 -17.156 1.127 1 85.69 107 ALA B C 1
ATOM 2196 O O . ALA B 1 107 ? 3.887 -18.109 0.459 1 85.69 107 ALA B O 1
ATOM 2197 N N . PHE B 1 108 ? 4.281 -16.484 1.903 1 89.31 108 PHE B N 1
ATOM 2198 C CA . PHE B 1 108 ? 5.727 -16.672 1.825 1 89.31 108 PHE B CA 1
ATOM 2199 C C . PHE B 1 108 ? 6.234 -17.469 3.018 1 89.31 108 PHE B C 1
ATOM 2201 O O . PHE B 1 108 ? 5.582 -17.516 4.062 1 89.31 108 PHE B O 1
ATOM 2208 N N . ASP B 1 109 ? 7.332 -18.109 2.771 1 91.19 109 ASP B N 1
ATOM 2209 C CA . ASP B 1 109 ? 8 -18.766 3.887 1 91.19 109 ASP B CA 1
ATOM 2210 C C . ASP B 1 109 ? 8.531 -17.75 4.891 1 91.19 109 ASP B C 1
ATOM 2212 O O . ASP B 1 109 ? 8.453 -16.531 4.656 1 91.19 109 ASP B O 1
ATOM 2216 N N . ALA B 1 110 ? 8.969 -18.266 5.922 1 94.62 110 ALA B N 1
ATOM 2217 C CA . ALA B 1 110 ? 9.344 -17.422 7.062 1 94.62 110 ALA B CA 1
ATOM 2218 C C . ALA B 1 110 ? 10.484 -16.484 6.703 1 94.62 110 ALA B C 1
ATOM 2220 O O . ALA B 1 110 ? 10.531 -15.344 7.184 1 94.62 110 ALA B O 1
ATOM 2221 N N . GLU B 1 111 ? 11.32 -1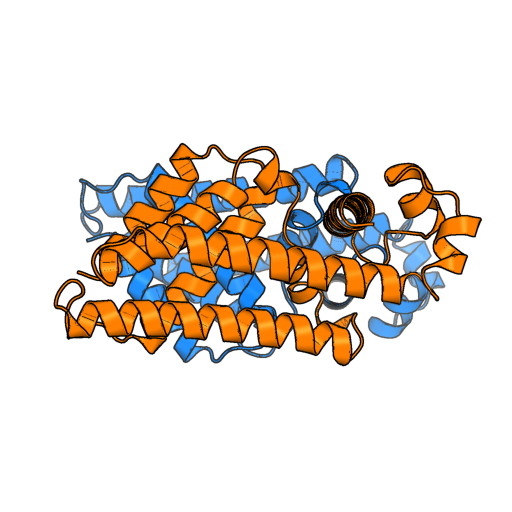6.906 5.887 1 95.12 111 GLU B N 1
ATOM 2222 C CA . GLU B 1 111 ? 12.484 -16.078 5.555 1 95.12 111 GLU B CA 1
ATOM 2223 C C . GLU B 1 111 ? 12.086 -14.859 4.73 1 95.12 111 GLU B C 1
ATOM 2225 O O . GLU B 1 111 ? 12.469 -13.734 5.055 1 95.12 111 GLU B O 1
ATOM 2230 N N . ILE B 1 112 ? 11.352 -15.102 3.678 1 94.5 112 ILE B N 1
ATOM 2231 C CA . ILE B 1 112 ? 10.906 -14.008 2.814 1 94.5 112 ILE B CA 1
ATOM 2232 C C . ILE B 1 112 ? 9.992 -13.07 3.6 1 94.5 112 ILE B C 1
ATOM 2234 O O . ILE B 1 112 ? 10.125 -11.852 3.512 1 94.5 112 ILE B O 1
ATOM 2238 N N . ALA B 1 113 ? 9.109 -13.664 4.383 1 94.81 113 ALA B N 1
ATOM 2239 C CA . ALA B 1 113 ? 8.227 -12.859 5.223 1 94.81 113 ALA B CA 1
ATOM 2240 C C . ALA B 1 113 ? 9.023 -11.977 6.176 1 94.81 113 ALA B C 1
ATOM 2242 O O . ALA B 1 113 ? 8.727 -10.789 6.324 1 94.81 113 ALA B O 1
ATOM 2243 N N . GLU B 1 114 ? 10.008 -12.5 6.781 1 96.25 114 GLU B N 1
ATOM 2244 C CA . GLU B 1 114 ? 10.836 -11.75 7.734 1 96.25 114 GLU B CA 1
ATOM 2245 C C . GLU B 1 114 ? 11.602 -10.633 7.039 1 96.25 114 GLU B C 1
ATOM 2247 O O . GLU B 1 114 ? 11.805 -9.562 7.617 1 96.25 114 GLU B O 1
ATOM 2252 N N . MET B 1 115 ? 12.008 -10.836 5.852 1 94.81 115 MET B N 1
ATOM 2253 C CA . MET B 1 115 ? 12.711 -9.797 5.105 1 94.81 115 MET B CA 1
ATOM 2254 C C . MET B 1 115 ? 11.812 -8.586 4.871 1 94.81 115 MET B C 1
ATOM 2256 O O . MET B 1 115 ? 12.258 -7.445 5.02 1 94.81 115 MET B O 1
ATOM 2260 N N . ALA B 1 116 ? 10.594 -8.875 4.492 1 96 116 ALA B N 1
ATOM 2261 C CA . ALA B 1 116 ? 9.641 -7.785 4.289 1 96 116 ALA B CA 1
ATOM 2262 C C . ALA B 1 116 ? 9.391 -7.023 5.59 1 96 116 ALA B C 1
ATOM 2264 O O . ALA B 1 116 ? 9.406 -5.793 5.605 1 96 116 ALA B O 1
ATOM 2265 N N . LEU B 1 117 ? 9.258 -7.77 6.727 1 97.19 117 LEU B N 1
ATOM 2266 C CA . LEU B 1 117 ? 8.977 -7.164 8.023 1 97.19 117 LEU B CA 1
ATOM 2267 C C . LEU B 1 117 ? 10.164 -6.34 8.516 1 97.19 117 LEU B C 1
ATOM 2269 O O . LEU B 1 117 ? 9.984 -5.234 9.031 1 97.19 117 LEU B O 1
ATOM 2273 N N . VAL B 1 118 ? 11.312 -6.844 8.336 1 96.94 118 VAL B N 1
ATOM 2274 C CA . VAL B 1 118 ? 12.531 -6.145 8.734 1 96.94 118 VAL B CA 1
ATOM 2275 C C . VAL B 1 118 ? 12.688 -4.867 7.914 1 96.94 118 VAL B C 1
ATOM 2277 O O . VAL B 1 118 ? 13.055 -3.818 8.445 1 96.94 118 VAL B O 1
ATOM 2280 N N . SER B 1 119 ? 12.422 -4.973 6.605 1 96.88 119 SER B N 1
ATOM 2281 C CA . SER B 1 119 ? 12.516 -3.809 5.727 1 96.88 119 SER B CA 1
ATOM 2282 C C . SER B 1 119 ? 11.57 -2.699 6.18 1 96.88 119 SER B C 1
ATOM 2284 O O . SER B 1 119 ? 11.953 -1.526 6.207 1 96.88 119 SER B O 1
ATOM 2286 N N . LEU B 1 120 ? 10.336 -3.043 6.574 1 97.62 120 LEU B N 1
ATOM 2287 C CA . LEU B 1 120 ? 9.367 -2.062 7.066 1 97.62 120 LEU B CA 1
ATOM 2288 C C . LEU B 1 120 ? 9.844 -1.448 8.383 1 97.62 120 LEU B C 1
ATOM 2290 O O . LEU B 1 120 ? 9.789 -0.229 8.555 1 97.62 120 LEU B O 1
ATOM 2294 N N . ARG B 1 121 ? 10.383 -2.258 9.242 1 97.81 121 ARG B N 1
ATOM 2295 C CA . ARG B 1 121 ? 10.859 -1.792 10.539 1 97.81 121 ARG B CA 1
ATOM 2296 C C . ARG B 1 121 ? 12.047 -0.852 10.375 1 97.81 121 ARG B C 1
ATOM 2298 O O . ARG B 1 121 ? 12.141 0.17 11.062 1 97.81 121 ARG B O 1
ATOM 2305 N N . ASP B 1 122 ? 12.922 -1.265 9.508 1 97.5 122 ASP B N 1
ATOM 2306 C CA . ASP B 1 122 ? 14.102 -0.443 9.266 1 97.5 122 ASP B CA 1
ATOM 2307 C C . ASP B 1 122 ? 13.719 0.919 8.695 1 97.5 122 ASP B C 1
ATOM 2309 O O . ASP B 1 122 ? 14.305 1.939 9.062 1 97.5 122 ASP B O 1
ATOM 2313 N N . ARG B 1 123 ? 12.789 0.967 7.809 1 97.81 123 ARG B N 1
ATOM 2314 C CA . ARG B 1 123 ? 12.32 2.221 7.227 1 97.81 123 ARG B CA 1
ATOM 2315 C C . ARG B 1 123 ? 11.656 3.098 8.281 1 97.81 123 ARG B C 1
ATOM 2317 O O . ARG B 1 123 ? 11.898 4.305 8.336 1 97.81 123 ARG B O 1
ATOM 2324 N N . GLU B 1 124 ? 10.859 2.447 9.078 1 98.5 124 GLU B N 1
ATOM 2325 C CA . GLU B 1 124 ? 10.203 3.18 10.156 1 98.5 124 GLU B CA 1
ATOM 2326 C C . GLU B 1 124 ? 11.227 3.764 11.125 1 98.5 124 GLU B C 1
ATOM 2328 O O . GLU B 1 124 ? 11.109 4.914 11.547 1 98.5 124 GLU B O 1
ATOM 2333 N N . ALA B 1 125 ? 12.211 2.967 11.477 1 98.62 125 ALA B N 1
ATOM 2334 C CA . ALA B 1 125 ? 13.266 3.402 12.391 1 98.62 125 ALA B CA 1
ATOM 2335 C C . ALA B 1 125 ? 14.062 4.562 11.797 1 98.62 125 ALA B C 1
ATOM 2337 O O . ALA B 1 125 ? 14.422 5.5 12.508 1 98.62 125 ALA B O 1
ATOM 2338 N N . LEU B 1 126 ? 14.359 4.465 10.547 1 98.5 126 LEU B N 1
ATOM 2339 C CA . LEU B 1 126 ? 15.062 5.543 9.867 1 98.5 126 LEU B CA 1
ATOM 2340 C C . LEU B 1 126 ? 14.25 6.836 9.914 1 98.5 126 LEU B C 1
ATOM 2342 O O . LEU B 1 126 ? 14.789 7.898 10.227 1 98.5 126 LEU B O 1
ATOM 2346 N N . LEU B 1 127 ? 12.977 6.758 9.578 1 98.75 127 LEU B N 1
ATOM 2347 C CA . LEU B 1 127 ? 12.109 7.93 9.602 1 98.75 127 LEU B CA 1
ATOM 2348 C C . LEU B 1 127 ? 12.047 8.539 10.992 1 98.75 127 LEU B C 1
ATOM 2350 O O . LEU B 1 127 ? 12.117 9.758 11.148 1 98.75 127 LEU B O 1
ATOM 2354 N N . GLN B 1 128 ? 11.922 7.633 11.984 1 98.88 128 GLN B N 1
ATOM 2355 C CA . GLN B 1 128 ? 11.891 8.125 13.359 1 98.88 128 GLN B CA 1
ATOM 2356 C C . GLN B 1 128 ? 13.195 8.836 13.719 1 98.88 128 GLN B C 1
ATOM 2358 O O . GLN B 1 128 ? 13.18 9.875 14.383 1 98.88 128 GLN B O 1
ATOM 2363 N N . ARG B 1 129 ? 14.289 8.266 13.32 1 98.69 129 ARG B N 1
ATOM 2364 C CA . ARG B 1 129 ? 15.586 8.883 13.586 1 98.69 129 ARG B CA 1
ATOM 2365 C C . ARG B 1 129 ? 15.688 10.258 12.945 1 98.69 129 ARG B C 1
ATOM 2367 O O . ARG B 1 129 ? 16.219 11.195 13.547 1 98.69 129 ARG B O 1
ATOM 2374 N N . LEU B 1 130 ? 15.234 10.398 11.719 1 98.75 130 LEU B N 1
ATOM 2375 C CA . LEU B 1 130 ? 15.258 11.688 11.031 1 98.75 130 LEU B CA 1
ATOM 2376 C C . LEU B 1 130 ? 14.398 12.711 11.766 1 98.75 130 LEU B C 1
ATOM 2378 O O . LEU B 1 130 ? 14.773 13.875 11.875 1 98.75 130 LEU B O 1
ATOM 2382 N N . ILE B 1 131 ? 13.219 12.266 12.25 1 98.81 131 ILE B N 1
ATOM 2383 C CA . ILE B 1 131 ? 12.328 13.148 13 1 98.81 131 ILE B CA 1
ATOM 2384 C C . ILE B 1 131 ? 12.984 13.562 14.312 1 98.81 131 ILE B C 1
ATOM 2386 O O . ILE B 1 131 ? 12.945 14.727 14.695 1 98.81 131 ILE B O 1
ATOM 2390 N N . ASP B 1 132 ? 13.641 12.625 14.969 1 98.81 132 ASP B N 1
ATOM 2391 C CA . ASP B 1 132 ? 14.359 12.922 16.203 1 98.81 132 ASP B CA 1
ATOM 2392 C C . ASP B 1 132 ? 15.461 13.945 15.969 1 98.81 132 ASP B C 1
ATOM 2394 O O . ASP B 1 132 ? 15.672 14.852 16.781 1 98.81 132 ASP B O 1
ATOM 2398 N N . VAL B 1 133 ? 16.219 13.781 14.914 1 98.62 133 VAL B N 1
ATOM 2399 C CA . VAL B 1 133 ? 17.25 14.758 14.539 1 98.62 133 VAL B CA 1
ATOM 2400 C C . VAL B 1 133 ? 16.609 16.125 14.352 1 98.62 133 VAL B C 1
ATOM 2402 O O . VAL B 1 133 ? 17.156 17.141 14.812 1 98.62 133 VAL B O 1
ATOM 2405 N N . GLY B 1 134 ? 15.461 16.156 13.641 1 98.69 134 GLY B N 1
ATOM 2406 C CA . GLY B 1 134 ? 14.75 17.422 13.438 1 98.69 134 GLY B CA 1
ATOM 2407 C C . GLY B 1 134 ? 14.305 18.062 14.734 1 98.69 134 GLY B C 1
ATOM 2408 O O . GLY B 1 134 ? 14.375 19.281 14.883 1 98.69 134 GLY B O 1
ATOM 2409 N N . ILE B 1 135 ? 13.82 17.281 15.688 1 98.62 135 ILE B N 1
ATOM 2410 C CA . ILE B 1 135 ? 13.43 17.797 17 1 98.62 135 ILE B CA 1
ATOM 2411 C C . ILE B 1 135 ? 14.656 18.344 17.719 1 98.62 135 ILE B C 1
ATOM 2413 O O . ILE B 1 135 ? 14.617 19.453 18.25 1 98.62 135 ILE B O 1
ATOM 2417 N N . SER B 1 136 ? 15.727 17.625 17.703 1 98.44 136 SER B N 1
ATOM 2418 C CA . SER B 1 136 ? 16.953 18 18.375 1 98.44 136 SER B CA 1
ATOM 2419 C C . SER B 1 136 ? 17.531 19.281 17.812 1 98.44 136 SER B C 1
ATOM 2421 O O . SER B 1 136 ? 18.031 20.125 18.547 1 98.44 136 SER B O 1
ATOM 2423 N N . ASP B 1 137 ? 17.516 19.516 16.484 1 98.25 137 ASP B N 1
ATOM 2424 C CA . ASP B 1 137 ? 18.141 20.672 15.867 1 98.25 137 ASP B CA 1
ATOM 2425 C C . ASP B 1 137 ? 17.156 21.828 15.75 1 98.25 137 ASP B C 1
ATOM 2427 O O . ASP B 1 137 ? 17.484 22.891 15.211 1 98.25 137 ASP B O 1
ATOM 2431 N N . GLY B 1 138 ? 15.867 21.562 16.141 1 98.25 138 GLY B N 1
ATOM 2432 C CA . GLY B 1 138 ? 14.867 22.625 16.234 1 98.25 138 GLY B CA 1
ATOM 2433 C C . GLY B 1 138 ? 14.07 22.812 14.969 1 98.25 138 GLY B C 1
ATOM 2434 O O . GLY B 1 138 ? 13.156 23.625 14.914 1 98.25 138 GLY B O 1
ATOM 2435 N N . SER B 1 139 ? 14.336 22 13.891 1 98.31 139 SER B N 1
ATOM 2436 C CA . SER B 1 139 ? 13.656 22.156 12.609 1 98.31 139 SER B CA 1
ATOM 2437 C C . SER B 1 139 ? 12.289 21.484 12.625 1 98.31 139 SER B C 1
ATOM 2439 O O . SER B 1 139 ? 11.461 21.719 11.742 1 98.31 139 SER B O 1
ATOM 2441 N N . ILE B 1 140 ? 12.023 20.625 13.586 1 98.44 140 ILE B N 1
ATOM 2442 C CA . ILE B 1 140 ? 10.727 20.016 13.852 1 98.44 140 ILE B CA 1
ATOM 2443 C C . ILE B 1 140 ? 10.289 20.328 15.281 1 98.44 140 ILE B C 1
ATOM 2445 O O . ILE B 1 140 ? 11.109 20.344 16.203 1 98.44 140 I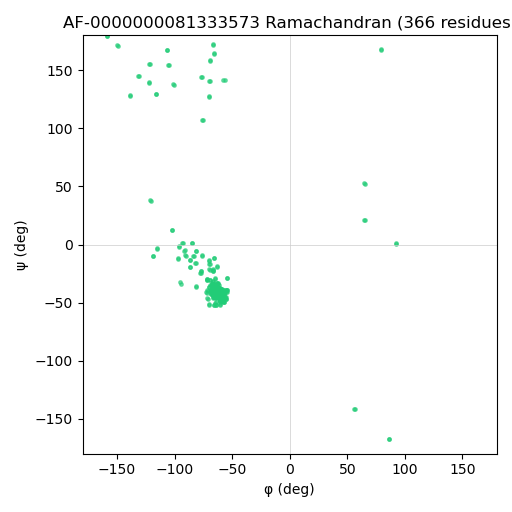LE B O 1
ATOM 2449 N N . ALA B 1 141 ? 9.016 20.609 15.422 1 97.88 141 ALA B N 1
ATOM 2450 C CA . ALA B 1 141 ? 8.484 21.016 16.719 1 97.88 141 ALA B CA 1
ATOM 2451 C C . ALA B 1 141 ? 8.758 19.938 17.781 1 97.88 141 ALA B C 1
ATOM 2453 O O . ALA B 1 141 ? 8.602 18.75 17.516 1 97.88 141 ALA B O 1
ATOM 2454 N N . ALA B 1 142 ? 9.086 20.328 19 1 97.44 142 ALA B N 1
ATOM 2455 C CA . ALA B 1 142 ? 9.422 19.422 20.094 1 97.44 142 ALA B CA 1
ATOM 2456 C C . ALA B 1 142 ? 8.195 18.641 20.578 1 97.44 142 ALA B C 1
ATOM 2458 O O . ALA B 1 142 ? 8.328 17.625 21.25 1 97.44 142 ALA B O 1
ATOM 2459 N N . THR B 1 143 ? 7.055 19.078 20.234 1 96.81 143 THR B N 1
ATOM 2460 C CA . THR B 1 143 ? 5.809 18.469 20.688 1 96.81 143 THR B CA 1
ATOM 2461 C C . THR B 1 143 ? 5.434 17.281 19.812 1 96.81 143 THR B C 1
ATOM 2463 O O . THR B 1 143 ? 4.535 16.516 20.156 1 96.81 143 THR B O 1
ATOM 2466 N N . VAL B 1 144 ? 6.184 17.156 18.703 1 97.44 144 VAL B N 1
ATOM 2467 C CA . VAL B 1 144 ? 5.887 16.062 17.797 1 97.44 144 VAL B CA 1
ATOM 2468 C C . VAL B 1 144 ? 6.273 14.734 18.438 1 97.44 144 VAL B C 1
ATOM 2470 O O . VAL B 1 144 ? 7.375 14.594 18.969 1 97.44 144 VAL B O 1
ATOM 2473 N N . ASN B 1 145 ? 5.297 13.789 18.438 1 97.88 145 ASN B N 1
ATOM 2474 C CA . ASN B 1 145 ? 5.613 12.414 18.797 1 97.88 145 ASN B CA 1
ATOM 2475 C C . ASN B 1 145 ? 6.34 11.68 17.672 1 97.88 145 ASN B C 1
ATOM 2477 O O . ASN B 1 145 ? 5.723 11.297 16.672 1 97.88 145 ASN B O 1
ATOM 2481 N N . SER B 1 146 ? 7.652 11.445 17.875 1 98.31 146 SER B N 1
ATOM 2482 C CA . SER B 1 146 ? 8.508 10.945 16.812 1 98.31 146 SER B CA 1
ATOM 2483 C C . SER B 1 146 ? 8.062 9.57 16.328 1 98.31 146 SER B C 1
ATOM 2485 O O . SER B 1 146 ? 8.055 9.297 15.133 1 98.31 146 SER B O 1
ATOM 2487 N N . ALA B 1 147 ? 7.668 8.719 17.266 1 98.25 147 ALA B N 1
ATOM 2488 C CA . ALA B 1 147 ? 7.238 7.371 16.922 1 98.25 147 ALA B CA 1
ATOM 2489 C C . ALA B 1 147 ? 5.953 7.395 16.094 1 98.25 147 ALA B C 1
ATOM 2491 O O . ALA B 1 147 ? 5.844 6.703 15.086 1 98.25 147 ALA B O 1
ATOM 2492 N N . ALA B 1 148 ? 5 8.195 16.516 1 98.12 148 ALA B N 1
ATOM 2493 C CA . ALA B 1 148 ? 3.727 8.312 15.812 1 98.12 148 ALA B CA 1
ATOM 2494 C C . ALA B 1 148 ? 3.92 8.93 14.422 1 98.12 148 ALA B C 1
ATOM 2496 O O . ALA B 1 148 ? 3.322 8.469 13.445 1 98.12 148 ALA B O 1
ATOM 2497 N N . ALA B 1 149 ? 4.758 9.906 14.391 1 98.56 149 ALA B N 1
ATOM 2498 C CA . ALA B 1 149 ? 5.023 10.57 13.117 1 98.56 149 ALA B CA 1
ATOM 2499 C C . ALA B 1 149 ? 5.727 9.625 12.148 1 98.56 149 ALA B C 1
ATOM 2501 O O . ALA B 1 149 ? 5.441 9.633 10.945 1 98.56 149 ALA B O 1
ATOM 2502 N N . ALA B 1 150 ? 6.664 8.844 12.641 1 98.75 150 ALA B N 1
ATOM 2503 C CA . ALA B 1 150 ? 7.383 7.887 11.797 1 98.75 150 ALA B CA 1
ATOM 2504 C C . ALA B 1 150 ? 6.43 6.844 11.219 1 98.75 150 ALA B C 1
ATOM 2506 O O . ALA B 1 150 ? 6.516 6.508 10.039 1 98.75 150 ALA B O 1
ATOM 2507 N N . LYS B 1 151 ? 5.535 6.34 12.055 1 98.56 151 LYS B N 1
ATOM 2508 C CA . LYS B 1 151 ? 4.543 5.371 11.594 1 98.56 151 LYS B CA 1
ATOM 2509 C C . LYS B 1 151 ? 3.625 5.98 10.547 1 98.56 151 LYS B C 1
ATOM 2511 O O . LYS B 1 151 ? 3.297 5.336 9.547 1 98.56 151 LYS B O 1
ATOM 2516 N N . PHE B 1 152 ? 3.258 7.188 10.797 1 98.69 152 PHE B N 1
ATOM 2517 C CA . PHE B 1 152 ? 2.441 7.945 9.859 1 98.69 152 PHE B CA 1
ATOM 2518 C C . PHE B 1 152 ? 3.143 8.078 8.516 1 98.69 152 PHE B C 1
ATOM 2520 O O . PHE B 1 152 ? 2.549 7.809 7.465 1 98.69 152 PHE B O 1
ATOM 2527 N N . MET B 1 153 ? 4.406 8.438 8.516 1 98.88 153 MET B N 1
ATOM 2528 C CA . MET B 1 153 ? 5.176 8.609 7.285 1 98.88 153 MET B CA 1
ATOM 2529 C C . MET B 1 153 ? 5.371 7.27 6.578 1 98.88 153 MET B C 1
ATOM 2531 O O . MET B 1 153 ? 5.348 7.203 5.348 1 98.88 153 MET B O 1
ATOM 2535 N N . LEU B 1 154 ? 5.598 6.262 7.34 1 98.75 154 LEU B N 1
ATOM 2536 C CA . LEU B 1 154 ? 5.727 4.93 6.758 1 98.75 154 LEU B CA 1
ATOM 2537 C C . LEU B 1 154 ? 4.457 4.535 6.012 1 98.75 154 LEU B C 1
ATOM 2539 O O . LEU B 1 154 ? 4.527 4.016 4.895 1 98.75 154 LEU B O 1
ATOM 2543 N N . CYS B 1 155 ? 3.271 4.758 6.613 1 98.69 155 CYS B N 1
ATOM 2544 C CA . CYS B 1 155 ? 2.006 4.477 5.949 1 98.69 155 CYS B CA 1
ATOM 2545 C C . CYS B 1 155 ? 1.884 5.262 4.652 1 98.69 155 CYS B C 1
ATOM 2547 O O . CYS B 1 155 ? 1.51 4.707 3.617 1 98.69 155 CYS B O 1
ATOM 2549 N N . LEU B 1 156 ? 2.277 6.48 4.727 1 98.69 156 LEU B N 1
ATOM 2550 C CA . LEU B 1 156 ? 2.182 7.312 3.531 1 98.69 156 LEU B CA 1
ATOM 2551 C C . LEU B 1 156 ? 3.064 6.762 2.416 1 98.69 156 LEU B C 1
ATOM 2553 O O . LEU B 1 156 ? 2.633 6.668 1.265 1 98.69 156 LEU B O 1
ATOM 2557 N N . ILE B 1 157 ? 4.25 6.387 2.77 1 98.62 157 ILE B N 1
ATOM 2558 C CA . ILE B 1 157 ? 5.207 5.875 1.792 1 98.62 157 ILE B CA 1
ATOM 2559 C C . ILE B 1 157 ? 4.66 4.602 1.153 1 98.62 157 ILE B C 1
ATOM 2561 O O . ILE B 1 157 ? 4.742 4.426 -0.064 1 98.62 157 ILE B O 1
ATOM 2565 N N . GLN B 1 158 ? 4.129 3.74 1.942 1 98.38 158 GLN B N 1
ATOM 2566 C CA . GLN B 1 158 ? 3.531 2.529 1.386 1 98.38 158 GLN B CA 1
ATOM 2567 C C . GLN B 1 158 ? 2.377 2.869 0.445 1 98.38 158 GLN B C 1
ATOM 2569 O O . GLN B 1 158 ? 2.225 2.246 -0.607 1 98.38 158 GLN B O 1
ATOM 2574 N N . GLY B 1 159 ? 1.586 3.838 0.871 1 98.62 159 GLY B N 1
ATOM 2575 C CA . GLY B 1 159 ? 0.492 4.281 0.021 1 98.62 159 GLY B CA 1
ATOM 2576 C C . GLY B 1 159 ? 0.961 4.867 -1.299 1 98.62 159 GLY B C 1
ATOM 2577 O O . GLY B 1 159 ? 0.346 4.629 -2.34 1 98.62 159 GLY B O 1
ATOM 2578 N N . LEU B 1 160 ? 2.045 5.66 -1.257 1 98.69 160 LEU B N 1
ATOM 2579 C CA . LEU B 1 160 ? 2.643 6.184 -2.48 1 98.69 160 LEU B CA 1
ATOM 2580 C C . LEU B 1 160 ? 3.033 5.051 -3.424 1 98.69 160 LEU B C 1
ATOM 2582 O O . LEU B 1 160 ? 2.793 5.133 -4.629 1 98.69 160 LEU B O 1
ATOM 2586 N N . ARG B 1 161 ? 3.576 3.996 -2.852 1 97.94 161 ARG B N 1
ATOM 2587 C CA . ARG B 1 161 ? 4.035 2.879 -3.672 1 97.94 161 ARG B CA 1
ATOM 2588 C C . ARG B 1 161 ? 2.859 2.146 -4.309 1 97.94 161 ARG B C 1
ATOM 2590 O O . ARG B 1 161 ? 2.928 1.743 -5.473 1 97.94 161 ARG B O 1
ATOM 2597 N N . VAL B 1 162 ? 1.759 1.974 -3.586 1 98.19 162 VAL B N 1
ATOM 2598 C CA . VAL B 1 162 ? 0.572 1.317 -4.125 1 98.19 162 VAL B CA 1
ATOM 2599 C C . VAL B 1 162 ? -0.026 2.168 -5.242 1 98.19 162 VAL B C 1
ATOM 2601 O O . VAL B 1 162 ? -0.24 1.682 -6.355 1 98.19 162 VAL B O 1
ATOM 2604 N N . ILE B 1 163 ? -0.248 3.439 -4.938 1 98.5 163 ILE B N 1
ATOM 2605 C CA . ILE B 1 163 ? -0.833 4.344 -5.918 1 98.5 163 ILE B CA 1
ATOM 2606 C C . ILE B 1 163 ? 0.13 4.523 -7.094 1 98.5 163 ILE B C 1
ATOM 2608 O O . ILE B 1 163 ? -0.299 4.75 -8.227 1 98.5 163 ILE B O 1
ATOM 2612 N N . GLY B 1 164 ? 1.411 4.406 -6.828 1 98 164 GLY B N 1
ATOM 2613 C CA . GLY B 1 164 ? 2.434 4.5 -7.859 1 98 164 GLY B CA 1
ATOM 2614 C C . GLY B 1 164 ? 2.209 3.543 -9.016 1 98 164 GLY B C 1
ATOM 2615 O O . GLY B 1 164 ? 2.566 3.842 -10.156 1 98 164 GLY B O 1
ATOM 2616 N N . LYS B 1 165 ? 1.568 2.412 -8.758 1 97.25 165 LYS B N 1
ATOM 2617 C CA . LYS B 1 165 ? 1.291 1.404 -9.773 1 97.25 165 LYS B CA 1
ATOM 2618 C C . LYS B 1 165 ? 0.378 1.96 -10.859 1 97.25 165 LYS B C 1
ATOM 2620 O O . LYS B 1 165 ? 0.303 1.403 -11.961 1 97.25 165 LYS B O 1
ATOM 2625 N N . THR B 1 166 ? -0.274 3.012 -10.539 1 97.19 166 THR B N 1
ATOM 2626 C CA . THR B 1 166 ? -1.18 3.625 -11.5 1 97.19 166 THR B CA 1
ATOM 2627 C C . THR B 1 166 ? -0.472 4.73 -12.281 1 97.19 166 THR B C 1
ATOM 2629 O O . THR B 1 166 ? -1.101 5.449 -13.062 1 97.19 166 THR B O 1
ATOM 2632 N N . SER B 1 167 ? 0.818 4.988 -12.047 1 96.31 167 SER B N 1
ATOM 2633 C CA . SER B 1 167 ? 1.707 5.906 -12.75 1 96.31 167 SER B CA 1
ATOM 2634 C C . SER B 1 167 ? 1.25 7.352 -12.586 1 96.31 167 SER B C 1
ATOM 2636 O O . SER B 1 167 ? 1.121 8.078 -13.57 1 96.31 167 SER B O 1
ATOM 2638 N N . PRO B 1 168 ? 1.062 7.73 -11.336 1 97.19 168 PRO B N 1
ATOM 2639 C CA . PRO B 1 168 ? 0.688 9.133 -11.148 1 97.19 168 PRO B CA 1
ATOM 2640 C C . PRO B 1 168 ? 1.797 10.102 -11.555 1 97.19 168 PRO B C 1
ATOM 2642 O O . PRO B 1 168 ? 2.953 9.695 -11.703 1 97.19 168 PRO B O 1
ATOM 2645 N N . ASP B 1 169 ? 1.378 11.398 -11.727 1 97.69 169 ASP B N 1
ATOM 2646 C CA . ASP B 1 169 ? 2.359 12.453 -11.984 1 97.69 169 ASP B CA 1
ATOM 2647 C C . ASP B 1 169 ? 3.207 12.727 -10.75 1 97.69 169 ASP B C 1
ATOM 2649 O O . ASP B 1 169 ? 2.691 12.742 -9.625 1 97.69 169 ASP B O 1
ATOM 2653 N N . LEU B 1 170 ? 4.496 12.945 -11.07 1 98.06 170 LEU B N 1
ATOM 2654 C CA . LEU B 1 170 ? 5.418 13.25 -9.984 1 98.06 170 LEU B CA 1
ATOM 2655 C C . LEU B 1 170 ? 4.93 14.445 -9.172 1 98.06 170 LEU B C 1
ATOM 2657 O O . LEU B 1 170 ? 5.039 14.453 -7.945 1 98.06 170 LEU B O 1
ATOM 2661 N N . SER B 1 171 ? 4.398 15.43 -9.82 1 98.12 171 SER B N 1
ATOM 2662 C CA . SER B 1 171 ? 3.943 16.641 -9.148 1 98.12 171 SER B CA 1
ATOM 2663 C C . SER B 1 171 ? 2.852 16.328 -8.133 1 98.12 171 SER B C 1
ATOM 2665 O O . SER B 1 171 ? 2.812 16.938 -7.055 1 98.12 171 SER B O 1
ATOM 2667 N N . ASP B 1 172 ? 1.956 15.406 -8.445 1 97 172 ASP B N 1
ATOM 2668 C CA . ASP B 1 172 ? 0.903 14.992 -7.52 1 97 172 ASP B CA 1
ATOM 2669 C C . ASP B 1 172 ? 1.491 14.336 -6.273 1 97 172 ASP B C 1
ATOM 2671 O O . ASP B 1 172 ? 1.047 14.602 -5.156 1 97 172 ASP B O 1
ATOM 2675 N N . MET B 1 173 ? 2.502 13.523 -6.512 1 98.19 173 MET B N 1
ATOM 2676 C CA . MET B 1 173 ? 3.119 12.797 -5.402 1 98.19 173 MET B CA 1
ATOM 2677 C C . MET B 1 173 ? 3.898 13.75 -4.5 1 98.19 173 MET B C 1
ATOM 2679 O O . MET B 1 173 ? 3.898 13.594 -3.277 1 98.19 173 MET B O 1
ATOM 2683 N N . GLU B 1 174 ? 4.504 14.719 -5.133 1 98.56 174 GLU B N 1
ATOM 2684 C CA . GLU B 1 174 ? 5.238 15.711 -4.359 1 98.56 174 GLU B CA 1
ATOM 2685 C C . GLU B 1 174 ? 4.293 16.578 -3.523 1 98.56 174 GLU B C 1
ATOM 2687 O O . GLU B 1 174 ? 4.641 16.984 -2.418 1 98.56 174 GLU B O 1
ATOM 2692 N N . THR B 1 175 ? 3.115 16.828 -4.082 1 98.25 175 THR B N 1
ATOM 2693 C CA . THR B 1 175 ? 2.104 17.578 -3.334 1 98.25 175 THR B CA 1
ATOM 2694 C C . THR B 1 175 ? 1.686 16.797 -2.086 1 98.25 175 THR B C 1
ATOM 2696 O O . THR B 1 175 ? 1.473 17.391 -1.025 1 98.25 175 THR B O 1
ATOM 2699 N N . THR B 1 176 ? 1.586 15.477 -2.166 1 98.31 176 THR B N 1
ATOM 2700 C CA . THR B 1 176 ? 1.277 14.625 -1.021 1 98.31 176 THR B CA 1
ATOM 2701 C C . THR B 1 176 ? 2.361 14.742 0.046 1 98.31 176 THR B C 1
ATOM 2703 O O . THR B 1 176 ? 2.059 14.812 1.239 1 98.31 176 THR B O 1
ATOM 2706 N N . VAL B 1 177 ? 3.598 14.805 -0.411 1 98.5 177 VAL B N 1
ATOM 2707 C CA . VAL B 1 177 ? 4.719 14.969 0.507 1 98.5 177 VAL B CA 1
ATOM 2708 C C . VAL B 1 177 ? 4.598 16.297 1.236 1 98.5 177 VAL B C 1
ATOM 2710 O O . VAL B 1 177 ? 4.824 16.375 2.445 1 98.5 177 VAL B O 1
ATOM 2713 N N . GLY B 1 178 ? 4.289 17.359 0.466 1 98 178 GLY B N 1
ATOM 2714 C CA . GLY B 1 178 ? 4.102 18.672 1.071 1 98 178 GLY B CA 1
ATOM 2715 C C . GLY B 1 178 ? 3.066 18.672 2.18 1 98 178 GLY B C 1
ATOM 2716 O O . GLY B 1 178 ? 3.271 19.297 3.227 1 98 178 GLY B O 1
ATOM 2717 N N . LEU B 1 179 ? 1.969 17.969 2.004 1 97.88 179 LEU B N 1
ATOM 2718 C CA . LEU B 1 179 ? 0.908 17.891 3.002 1 97.88 179 LEU B CA 1
ATOM 2719 C C . LEU B 1 179 ? 1.375 17.125 4.23 1 97.88 179 LEU B C 1
ATOM 2721 O O . LEU B 1 179 ? 1.076 17.516 5.363 1 97.88 179 LEU B O 1
ATOM 2725 N N . ALA B 1 180 ? 2.125 16.047 4.039 1 98.19 180 ALA B N 1
ATOM 2726 C CA . ALA B 1 180 ? 2.656 15.273 5.152 1 98.19 180 ALA B CA 1
ATOM 2727 C C . ALA B 1 180 ? 3.582 16.125 6.023 1 98.19 180 ALA B C 1
ATOM 2729 O O . ALA B 1 180 ? 3.543 16.031 7.25 1 98.19 180 ALA B O 1
ATOM 2730 N N . MET B 1 181 ? 4.359 16.953 5.359 1 97.81 181 MET B N 1
ATOM 2731 C CA . MET B 1 181 ? 5.344 17.766 6.062 1 97.81 181 MET B CA 1
ATOM 2732 C C . MET B 1 181 ? 4.656 18.797 6.961 1 97.81 181 MET B C 1
ATOM 2734 O O . MET B 1 181 ? 5.227 19.234 7.961 1 97.81 181 MET B O 1
ATOM 2738 N N . LYS B 1 182 ? 3.43 19.078 6.66 1 95.56 182 LYS B N 1
ATOM 2739 C CA . LYS B 1 182 ? 2.684 20.047 7.457 1 95.56 182 LYS B CA 1
ATOM 2740 C C . LYS B 1 182 ? 2.377 19.5 8.852 1 95.56 182 LYS B C 1
ATOM 2742 O O . LYS B 1 182 ? 2.121 20.266 9.781 1 95.56 182 LYS B O 1
ATOM 2747 N N . THR B 1 183 ? 2.387 18.188 9.023 1 96 183 THR B N 1
ATOM 2748 C CA . THR B 1 183 ? 2.031 17.578 10.297 1 96 183 THR B CA 1
ATOM 2749 C C . THR B 1 183 ? 3.17 17.719 11.305 1 96 183 THR B C 1
ATOM 2751 O O . THR B 1 183 ? 3.006 17.391 12.484 1 96 183 THR B O 1
ATOM 2754 N N . LEU B 1 184 ? 4.328 18.188 10.836 1 95 184 LEU B N 1
ATOM 2755 C CA . LEU B 1 184 ? 5.516 18.25 11.68 1 95 184 LEU B CA 1
ATOM 2756 C C . LEU B 1 184 ? 5.668 19.656 12.281 1 95 184 LEU B C 1
ATOM 2758 O O . LEU B 1 184 ? 6.691 19.953 12.906 1 95 184 LEU B O 1
ATOM 2762 N N . ALA B 1 185 ? 4.816 20.625 11.992 1 84.06 185 ALA B N 1
ATOM 2763 C CA . ALA B 1 185 ? 4.867 21.969 12.547 1 84.06 185 ALA B CA 1
ATOM 2764 C C . ALA B 1 185 ? 4.137 22.047 13.883 1 84.06 185 ALA B C 1
ATOM 2766 O O . ALA B 1 185 ? 3.25 21.234 14.156 1 84.06 185 ALA B O 1
#

Solvent-accessible surface area (backbone atoms only — not comparable to full-atom values): 17980 Å² total; per-residue (Å²): 110,67,67,42,32,53,43,44,36,37,49,36,19,27,34,31,72,62,53,49,47,67,66,55,47,19,71,68,48,77,39,53,62,67,58,46,56,74,75,28,90,46,65,66,52,50,48,52,49,15,46,52,47,52,52,49,53,52,49,52,54,43,53,56,44,25,68,72,35,91,47,21,43,47,20,44,50,33,42,47,46,51,49,24,52,53,14,12,38,70,49,1,46,38,50,47,54,55,59,52,44,37,50,26,37,75,57,46,54,69,66,62,34,46,50,35,53,48,52,52,49,52,51,30,50,50,45,22,50,30,43,46,45,3,34,74,74,61,65,20,45,79,83,60,55,40,68,58,51,14,53,35,51,46,23,33,50,47,4,36,41,45,55,3,41,72,36,37,58,49,69,62,37,45,51,34,44,55,47,58,57,56,54,48,104,110,66,66,42,32,53,44,42,36,37,48,37,20,28,37,32,71,63,53,48,48,65,67,54,45,20,71,69,48,78,41,54,63,67,58,45,55,72,75,28,89,47,66,66,51,50,48,52,50,16,46,52,47,53,52,50,54,52,49,53,52,44,52,57,46,24,66,72,35,89,47,22,42,46,21,44,48,32,41,47,48,50,50,25,51,51,14,12,37,69,50,2,47,38,50,48,55,53,59,52,43,37,51,26,37,76,58,45,56,69,64,63,35,47,52,35,52,50,51,52,50,52,51,30,50,50,44,22,50,30,43,46,44,2,33,73,74,62,66,20,44,77,83,59,55,39,66,58,50,14,52,36,50,44,23,33,50,48,4,35,41,46,53,3,40,73,38,39,56,49,68,60,37,45,51,33,44,55,47,58,57,55,55,48,103

Foldseek 3Di:
DLQLLQQVLLVCFVQNLVRDALVNSCVRRVHDSVRCVVVDVGSVRSLVVSQVSLLVVLVVVLVVQLVPDPFLLRSLLSNQLSLLVCLAAPSLQSFHVLLSCQVVLVVDDPVSNVVSVVSLVVQLVVQLVSLVRCCVVVVFPVPDDSNVLSVVSSVLSSVSSVNSSVRHHSVVSSVVSVVSSVVRD/DLQLLQQVLLVCFVQNLVRDALVNSCVRRVHDSVRCVVVDVGSVRSLVVSQVSLLVVLVVVLVVQLVVAPFLLRSLLSNQLSLLVCLAAPSLQSFHVLLSCQVVLVVDDPVSSVVSVVSLVVQLVVQLVSLVRCCVVVVFPVPDDSNVLSVVSSVLSSVSSVVSSVRHHSVVSSVVSVVSSVVRD

Organism: NCBI:txid2813360

Secondary structure (DSSP, 8-state):
-HHHHHHHHHHHHHH-STT--HHHHHHHHT--HHHHHHH-SSHHHHHHHHHHHHHHHHHHHHHHHHTT-SSHHHHHHHHHHHHHHHTSHHHHHH--HHHHHHHTGGGS-HHHHHHHHHHHHHHHHHHHHHHHHHHHHTSS-TTS-HHHHHHHHHHHHHHHHHHHTT---HHHHHHHHHHHHGGG-/-HHHHHHHHHHHHHH-STT--HHHHHHHHT--HHHHHHH-SSHHHHHHHHHHHHHHHHHHHHHHHHTT-SSHHHHHHHHHHHHHHHTSHHHHHH--HHHHHHHTGGGS-HHHHHHHHHHHHHHHHHHHHHHHHHHHHTSS-TTS-HHHHHHHHHHHHHHHHHHHTT---HHHHHHHHHHHHGGG-

pLDDT: mean 95.66, std 3.41, range [81.81, 98.88]

InterPro domains:
  IPR001647 DNA-binding HTH domain, TetR-type [PF00440] (5-49)
  IPR001647 DNA-binding HTH domain, TetR-type [PS50977] (1-58)
  IPR009057 Homedomain-like superfamily [SSF46689] (2-65)
  IPR011075 Tetracyclin repressor-like, C-terminal domain [PF16925] (76-162)
  IPR023772 DNA-binding HTH domain, TetR-type, conserved site [PS01081] (16-46)
  IPR036271 Tetracyclin repressor-like, C-terminal domain superfamily [SSF48498] (72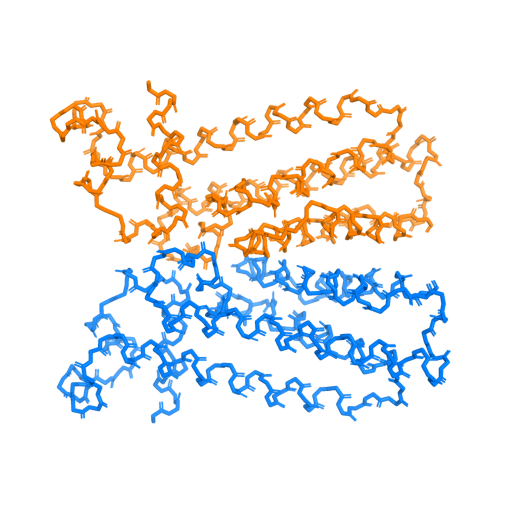-184)

Radius of gyration: 20.71 Å; Cα contacts (8 Å, |Δi|>4): 590; chains: 2; bounding box: 47×57×43 Å

Nearest PDB structures (foldseek):
  6nsm-assembly1_B  TM=8.524E-01  e=1.177E-07  Pseudomonas aeruginosa UCBPP-PA14
  6nsr-assembly1_B  TM=8.551E-01  e=2.136E-07  Pseudomonas aeruginosa
  3eup-assembly1_B  TM=8.254E-01  e=3.178E-07  Cytophaga hutchinsonii ATCC 33406
  3qbm-assembly1_B  TM=8.786E-01  e=1.137E-05  Chloroflexus aurantiacus J-10-fl
  2hyj-assembly1_A-2  TM=8.523E-01  e=2.475E-04  Streptomyces coelicolor A3(2)

Sequence (370 aa):
MDEFLDNAAKLFCQRGFHGTSIVDISDATNLTCGSLYKAFKDKREVFLSALKRQSSTRGSQLRQAISTGKCGREMLRQALLFYAAISSGEDGRDGCLIVSTTVELGAFDAEIAEMALVSLRDREALLQRLIDVGISDGSIAATVNSAAAAKFMLCLIQGLRVIGKTSPDLSDMETTVGLAMKTLAMDEFLDNAAKLFCQRGFHGTSIVDISDATNLTCGSLYKAFKDKREVFLSALKRQSSTRGSQLRQAISTGKCGREMLRQALLFYAAISSGEDGRDGCLIVSTTVELGAFDAEIAEMALVSLRDREALLQRLIDVGISDGSIAATVNSAAAAKFMLCLIQGLRVIGKTSPDLSDMETTVGLAMKTLA